Protein AF-A0A970Z2W9-F1 (afdb_monomer)

Nearest PDB structures (foldseek):
  9cx9-assembly1_A  TM=4.851E-01  e=2.504E-02  Rattus norvegicus
  8jru-assembly1_A  TM=5.064E-01  e=3.877E-02  Bos taurus
  1suj-assembly1_A  TM=4.537E-01  e=5.382E-02  Ambystoma tigrinum
  5hlj-assembly1_A  TM=4.616E-01  e=6.341E-02  White spot syndrome virus
  8j8v-assembly1_F  TM=4.787E-01  e=1.290E-01  Bos taurus

Mean predicted aligned error: 19.76 Å

Foldseek 3Di:
DDDDDDDDDDDDDDDDDDDDDDDDDDDPDDDPDDDDDDDDDDDDDDDDDDDDDDDPDDDDDDDDDDDDDDDDDPPPDPPPPCDPVNVVVVVVVVVVVVPVPPPPPVLFLQQFAWAWEADPDQRKTKIWHGWTDADAPTDKTKIKIKIFHQAQFKKFWPFKDKDKDKPPPQFHSVQKDKDTFPPGDIAGHRGIDITIIIIHGHNPTDNSCRNMHMYIYIDTDTDTD

Secondary structure (DSSP, 8-state):
----------------PPPP----PPPS------PPPPPPP-------PPP--------------------------------HHHHHHHHHHHHHHTT---------------EEEE-TTT--EEEEPP-----TTPPPEEEEEEEEE-SSS-EEEEEEEEEEEEESTTS-GGGSEEEPPSSPPEEPTTEEEEEEEEEE--TTS-GGGTT-EEEEEEEEEEEE-

Structure (mmCIF, N/CA/C/O backbone):
data_AF-A0A970Z2W9-F1
#
_entry.id   AF-A0A970Z2W9-F1
#
loop_
_atom_site.group_PDB
_atom_site.id
_atom_site.type_symbol
_atom_site.label_atom_id
_atom_site.label_alt_id
_atom_site.label_comp_id
_atom_site.label_asym_id
_atom_site.label_entity_id
_atom_site.label_seq_id
_atom_site.pdbx_PDB_ins_code
_atom_site.Cartn_x
_atom_site.Cartn_y
_atom_site.Cartn_z
_atom_site.occupancy
_atom_site.B_iso_or_equiv
_atom_site.auth_seq_id
_atom_site.auth_comp_id
_atom_site.auth_asym_id
_atom_site.auth_atom_id
_atom_site.pdbx_PDB_model_num
ATOM 1 N N . MET A 1 1 ? -49.143 19.783 -20.998 1.00 53.72 1 MET A N 1
ATOM 2 C CA . MET A 1 1 ? -48.195 20.860 -21.345 1.00 53.72 1 MET A CA 1
ATOM 3 C C . MET A 1 1 ? -48.175 21.864 -20.203 1.00 53.72 1 MET A C 1
ATOM 5 O O . MET A 1 1 ? -48.962 22.796 -20.242 1.00 53.72 1 MET A O 1
ATOM 9 N N . THR A 1 2 ? -47.327 21.674 -19.190 1.00 49.88 2 THR A N 1
ATOM 10 C CA . THR A 1 2 ? -47.034 22.746 -18.222 1.00 49.88 2 THR A CA 1
ATOM 11 C C . THR A 1 2 ? -45.666 22.479 -17.608 1.00 49.88 2 THR A C 1
ATOM 13 O O . THR A 1 2 ? -45.501 21.566 -16.807 1.00 49.88 2 THR A O 1
ATOM 16 N N . SER A 1 3 ? -44.670 23.220 -18.087 1.00 51.78 3 SER A N 1
ATOM 17 C CA . SER A 1 3 ? -43.281 23.154 -17.643 1.00 51.78 3 SER A CA 1
ATOM 18 C C . SER A 1 3 ? -43.124 24.066 -16.426 1.00 51.78 3 SER A C 1
ATOM 20 O O . SER A 1 3 ? -43.385 25.262 -16.532 1.00 51.78 3 SER A O 1
ATOM 22 N N . LEU A 1 4 ? -42.722 23.514 -15.281 1.00 61.78 4 LEU A N 1
ATOM 23 C CA . LEU A 1 4 ? -42.318 24.282 -14.102 1.00 61.78 4 LEU A CA 1
ATOM 24 C C . LEU A 1 4 ? -40.839 24.659 -14.259 1.00 61.78 4 LEU A C 1
ATOM 26 O O . LEU A 1 4 ? -39.955 23.823 -14.095 1.00 61.78 4 LEU A O 1
ATOM 30 N N . PHE A 1 5 ? -40.591 25.915 -14.631 1.00 58.94 5 PHE A N 1
ATOM 31 C CA . PHE A 1 5 ? -39.278 26.554 -14.575 1.00 58.94 5 PHE A CA 1
ATOM 32 C C . PHE A 1 5 ? -39.033 27.038 -13.141 1.00 58.94 5 PHE A C 1
ATOM 34 O O . PHE A 1 5 ? -39.798 27.851 -12.628 1.00 58.94 5 PHE A O 1
ATOM 41 N N . ALA A 1 6 ? -37.976 26.539 -12.502 1.00 59.97 6 ALA A N 1
ATOM 42 C CA . ALA A 1 6 ? -37.459 27.085 -11.254 1.00 59.97 6 ALA A CA 1
ATOM 43 C C . ALA A 1 6 ? -36.411 28.162 -11.581 1.00 59.97 6 ALA A C 1
ATOM 45 O O . ALA A 1 6 ? -35.380 27.870 -12.188 1.00 59.97 6 ALA A O 1
ATOM 46 N N . GLU A 1 7 ? -36.699 29.408 -11.207 1.00 58.75 7 GLU A N 1
ATOM 47 C CA . GLU A 1 7 ? -35.746 30.520 -11.208 1.00 58.75 7 GLU A CA 1
ATOM 48 C C . GLU A 1 7 ? -34.654 30.284 -10.154 1.00 58.75 7 GLU A C 1
ATOM 50 O O . GLU A 1 7 ? -34.935 30.154 -8.962 1.00 58.75 7 GLU A O 1
ATOM 55 N N . HIS A 1 8 ? -33.393 30.276 -10.586 1.00 59.12 8 HIS A N 1
ATOM 56 C CA . HIS A 1 8 ? -32.239 30.419 -9.704 1.00 59.12 8 HIS A CA 1
ATOM 57 C C . HIS A 1 8 ? -31.833 31.896 -9.654 1.00 59.12 8 HIS A C 1
ATOM 59 O O . HIS A 1 8 ? -31.395 32.461 -10.654 1.00 59.12 8 HIS A O 1
ATOM 65 N N . GLY A 1 9 ? -31.987 32.519 -8.483 1.00 58.50 9 GLY A N 1
ATOM 66 C CA . GLY A 1 9 ? -31.493 33.870 -8.217 1.00 58.50 9 GLY A CA 1
ATOM 67 C C . GLY A 1 9 ? -29.955 33.939 -8.155 1.00 58.50 9 GLY A C 1
ATOM 68 O O . GLY A 1 9 ? -29.297 32.924 -7.910 1.00 58.50 9 GLY A O 1
ATOM 69 N N . PRO A 1 10 ? -29.357 35.125 -8.368 1.00 61.78 10 PRO A N 1
ATOM 70 C CA . PRO A 1 10 ? -27.909 35.301 -8.352 1.00 61.78 10 PRO A CA 1
ATOM 71 C C . PRO A 1 10 ? -27.338 35.196 -6.930 1.00 61.78 10 PRO A C 1
ATOM 73 O O . PRO A 1 10 ? -27.771 35.885 -6.007 1.00 61.78 10 PRO A O 1
ATOM 76 N N . VAL A 1 11 ? -26.323 34.344 -6.768 1.00 61.28 11 VAL A N 1
ATOM 77 C CA . VAL A 1 11 ? -25.544 34.204 -5.532 1.00 61.28 11 VAL A CA 1
ATOM 78 C C . VAL A 1 11 ? -24.508 35.327 -5.467 1.00 61.28 11 VAL A C 1
ATOM 80 O O . VAL A 1 11 ? -23.516 35.327 -6.195 1.00 61.28 11 VAL A O 1
ATOM 83 N N . THR A 1 12 ? -24.734 36.291 -4.578 1.00 53.53 12 THR A N 1
ATOM 84 C CA . THR A 1 12 ? -23.769 37.342 -4.231 1.00 53.53 12 THR A CA 1
ATOM 85 C C . THR A 1 12 ? -22.676 36.755 -3.336 1.00 53.53 12 THR A C 1
ATOM 87 O O . THR A 1 12 ? -22.929 36.413 -2.183 1.00 53.53 12 THR A O 1
ATOM 90 N N . ALA A 1 13 ? -21.453 36.637 -3.855 1.00 56.06 13 ALA A N 1
ATOM 91 C CA . ALA A 1 13 ? -20.284 36.237 -3.073 1.00 56.06 13 ALA A CA 1
ATOM 92 C C . ALA A 1 13 ? -19.783 37.409 -2.199 1.00 56.06 13 ALA A C 1
ATOM 94 O O . ALA A 1 13 ? -19.545 38.497 -2.732 1.00 56.06 13 ALA A O 1
ATOM 95 N N . PRO A 1 14 ? -19.576 37.228 -0.883 1.00 52.38 14 PRO A N 1
ATOM 96 C CA . PRO A 1 14 ? -18.984 38.263 -0.047 1.00 52.38 14 PRO A CA 1
ATOM 97 C C . PRO A 1 14 ? -17.452 38.304 -0.192 1.00 52.38 14 PRO A C 1
ATOM 99 O O . PRO A 1 14 ? -16.767 37.301 -0.026 1.00 52.38 14 PRO A O 1
ATOM 102 N N . GLY A 1 15 ? -16.927 39.506 -0.453 1.00 47.19 15 GLY A N 1
ATOM 103 C CA . GLY A 1 15 ? -15.639 39.985 0.066 1.00 47.19 15 GLY A CA 1
ATOM 104 C C . GLY A 1 15 ? -14.352 39.361 -0.485 1.00 47.19 15 GLY A C 1
ATOM 105 O O . GLY A 1 15 ? -13.702 38.572 0.192 1.00 47.19 15 GLY A O 1
ATOM 106 N N . ARG A 1 16 ? -13.881 39.832 -1.649 1.00 47.47 16 ARG A N 1
ATOM 107 C CA . ARG A 1 16 ? -12.451 39.754 -2.001 1.00 47.47 16 ARG A CA 1
ATOM 108 C C . ARG A 1 16 ? -11.691 40.870 -1.281 1.00 47.47 16 ARG A C 1
ATOM 110 O O . ARG A 1 16 ? -11.788 42.031 -1.667 1.00 47.47 16 ARG A O 1
ATOM 117 N N . GLY A 1 17 ? -10.946 40.508 -0.239 1.00 56.91 17 GLY A N 1
ATOM 118 C CA . GLY A 1 17 ? -9.893 41.353 0.324 1.00 56.91 17 GLY A CA 1
ATOM 119 C C . GLY A 1 17 ? -8.693 41.490 -0.631 1.00 56.91 17 GLY A C 1
ATOM 120 O O . GLY A 1 17 ? -8.570 40.708 -1.579 1.00 56.91 17 GLY A O 1
ATOM 121 N N . PRO A 1 18 ? -7.818 42.489 -0.417 1.00 51.88 18 PRO A N 1
ATOM 122 C CA . PRO A 1 18 ? -6.677 42.759 -1.286 1.00 51.88 18 PRO A CA 1
ATOM 123 C C . PRO A 1 18 ? -5.640 41.629 -1.244 1.00 51.88 18 PRO A C 1
ATOM 125 O O . PRO A 1 18 ? -5.297 41.115 -0.182 1.00 51.88 18 PRO A O 1
ATOM 128 N N . ILE A 1 19 ? -5.132 41.272 -2.425 1.00 53.88 19 ILE A N 1
ATOM 129 C CA . ILE A 1 19 ? -4.060 40.293 -2.632 1.00 53.88 19 ILE A CA 1
ATOM 130 C C . ILE A 1 19 ? -2.735 40.933 -2.188 1.00 53.88 19 ILE A C 1
ATOM 132 O O . ILE A 1 19 ? -2.336 41.937 -2.784 1.00 53.88 19 ILE A O 1
ATOM 136 N N . PRO A 1 20 ? -2.020 40.392 -1.185 1.00 49.94 20 PRO A N 1
ATOM 137 C CA . PRO A 1 20 ? -0.666 40.835 -0.901 1.00 49.94 20 PRO A CA 1
ATOM 138 C C . PRO A 1 20 ? 0.279 40.308 -1.987 1.00 49.94 20 PRO A C 1
ATOM 140 O O . PRO A 1 20 ? 0.434 39.103 -2.180 1.00 49.94 20 PRO A O 1
ATOM 143 N N . ALA A 1 21 ? 0.930 41.227 -2.692 1.00 58.56 21 ALA A N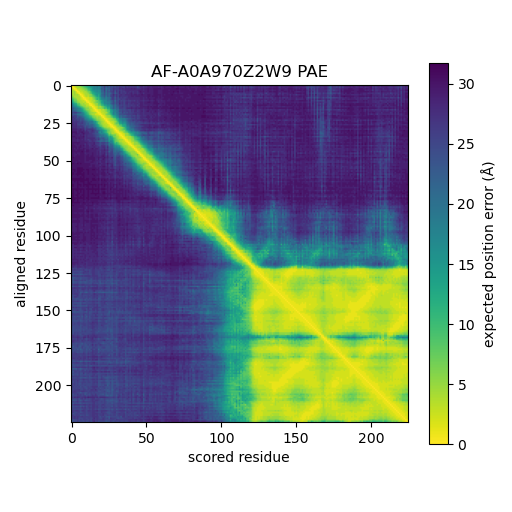 1
ATOM 144 C CA . ALA A 1 21 ? 2.099 40.923 -3.498 1.00 58.56 21 ALA A CA 1
ATOM 145 C C . ALA A 1 21 ? 3.283 40.683 -2.556 1.00 58.56 21 ALA A C 1
ATOM 147 O O . ALA A 1 21 ? 3.762 41.642 -1.958 1.00 58.56 21 ALA A O 1
ATOM 148 N N . GLN A 1 22 ? 3.760 39.442 -2.424 1.00 41.53 22 GLN A N 1
ATOM 149 C CA . GLN A 1 22 ? 5.083 39.170 -1.855 1.00 41.53 22 GLN A CA 1
ATOM 150 C C . GLN A 1 22 ? 5.763 38.008 -2.577 1.00 41.53 22 GLN A C 1
ATOM 152 O O . GLN A 1 22 ? 5.415 36.842 -2.413 1.00 41.53 22 GLN A O 1
ATOM 157 N N . GLY A 1 23 ? 6.762 38.373 -3.381 1.00 54.94 23 GLY A N 1
ATOM 158 C CA . GLY A 1 23 ? 7.889 37.516 -3.690 1.00 54.94 23 GLY A CA 1
ATOM 159 C C . GLY A 1 23 ? 8.917 37.639 -2.570 1.00 54.94 23 GLY A C 1
ATOM 160 O O . GLY A 1 23 ? 9.480 38.708 -2.349 1.00 54.94 23 GLY A O 1
ATOM 161 N N . SER A 1 24 ? 9.164 36.533 -1.887 1.00 43.94 24 SER A N 1
ATOM 162 C CA . SER A 1 24 ? 10.360 36.299 -1.085 1.00 43.94 24 SER A CA 1
ATOM 163 C C . SER A 1 24 ? 10.561 34.788 -1.026 1.00 43.94 24 SER A C 1
ATOM 165 O O . SER A 1 24 ? 9.727 34.031 -0.537 1.00 43.94 24 SER A O 1
ATOM 167 N N . THR A 1 25 ? 11.645 34.332 -1.643 1.00 50.50 25 THR A N 1
ATOM 168 C CA . THR A 1 25 ? 12.070 32.931 -1.654 1.00 50.50 25 THR A CA 1
ATOM 169 C C . THR A 1 25 ? 12.350 32.448 -0.226 1.00 50.50 25 THR A C 1
ATOM 171 O O . THR A 1 25 ? 13.013 33.177 0.517 1.00 50.50 25 THR A O 1
ATOM 174 N N . PRO A 1 26 ? 11.935 31.231 0.169 1.00 47.06 26 PRO A N 1
ATOM 175 C CA . PRO A 1 26 ? 12.286 30.679 1.473 1.00 47.06 26 PRO A CA 1
ATOM 176 C C . PRO A 1 26 ? 13.783 30.358 1.546 1.00 47.06 26 PRO A C 1
ATOM 178 O O . PRO A 1 26 ? 14.317 29.640 0.701 1.00 47.06 26 PRO A O 1
ATOM 181 N N . VAL A 1 27 ? 14.449 30.862 2.584 1.00 55.88 27 VAL A N 1
ATOM 182 C CA . VAL A 1 27 ? 15.761 30.375 3.027 1.00 55.88 27 VAL A CA 1
ATOM 183 C C . VAL A 1 27 ? 15.549 29.025 3.727 1.00 55.88 27 VAL A C 1
ATOM 185 O O . VAL A 1 27 ? 14.734 28.956 4.650 1.00 55.88 27 VAL A O 1
ATOM 188 N N . PRO A 1 28 ? 16.249 27.945 3.339 1.00 48.78 28 PRO A N 1
ATOM 189 C CA . PRO A 1 28 ? 16.188 26.678 4.060 1.00 48.78 28 PRO A CA 1
ATOM 190 C C . PRO A 1 28 ? 16.902 26.789 5.413 1.00 48.78 28 PRO A C 1
ATOM 192 O O . PRO A 1 28 ? 18.087 27.108 5.461 1.00 48.78 28 PRO A O 1
ATOM 195 N N . GLY A 1 29 ? 16.195 26.469 6.501 1.00 58.09 29 GLY A N 1
ATOM 196 C CA . GLY A 1 29 ? 16.810 26.201 7.804 1.00 58.09 29 GLY A CA 1
ATOM 197 C C . GLY A 1 29 ? 16.396 27.146 8.929 1.00 58.09 29 GLY A C 1
ATOM 198 O O . GLY A 1 29 ? 17.200 27.936 9.406 1.00 58.09 29 GLY A O 1
ATOM 199 N N . ALA A 1 30 ? 15.164 27.009 9.417 1.00 41.25 30 ALA A N 1
ATOM 200 C CA . ALA A 1 30 ? 14.814 27.413 10.776 1.00 41.25 30 ALA A CA 1
ATOM 201 C C . ALA A 1 30 ? 13.642 26.553 11.264 1.00 41.25 30 ALA A C 1
ATOM 203 O O . ALA A 1 30 ? 12.514 26.711 10.808 1.00 41.25 30 ALA A O 1
ATOM 204 N N . ILE A 1 31 ? 13.923 25.620 12.174 1.00 51.16 31 ILE A N 1
ATOM 205 C CA . ILE A 1 31 ? 12.907 24.916 12.962 1.00 51.16 31 ILE A CA 1
ATOM 206 C C . ILE A 1 31 ? 12.633 25.800 14.188 1.00 51.16 31 ILE A C 1
ATOM 208 O O . ILE A 1 31 ? 13.541 25.967 15.005 1.00 51.16 31 ILE A O 1
ATOM 212 N N . PRO A 1 32 ? 11.436 26.385 14.362 1.00 45.38 32 PRO A N 1
ATOM 213 C CA . PRO A 1 32 ? 11.101 27.095 15.587 1.00 45.38 32 PRO A CA 1
ATOM 214 C C . PRO A 1 32 ? 10.596 26.077 16.615 1.00 45.38 32 PRO A C 1
ATOM 216 O O . PRO A 1 32 ? 9.556 25.459 16.400 1.00 45.38 32 PRO A O 1
ATOM 219 N N . GLY A 1 33 ? 11.308 25.900 17.734 1.00 53.06 33 GLY A N 1
ATOM 220 C CA . GLY A 1 33 ? 10.724 25.189 18.880 1.00 53.06 33 GLY A CA 1
ATOM 221 C C . GLY A 1 33 ? 11.643 24.463 19.859 1.00 53.06 33 GLY A C 1
ATOM 222 O O . GLY A 1 33 ? 11.114 23.855 20.782 1.00 53.06 33 GLY A O 1
ATOM 223 N N . GLN A 1 34 ? 12.972 24.502 19.733 1.00 47.28 34 GLN A N 1
ATOM 224 C CA . GLN A 1 34 ? 13.840 23.881 20.743 1.00 47.28 34 GLN A CA 1
ATOM 225 C C . GLN A 1 34 ? 14.608 24.935 21.537 1.00 47.28 34 GLN A C 1
ATOM 227 O O . GLN A 1 34 ? 15.428 25.676 21.000 1.00 47.28 34 GLN A O 1
ATOM 232 N N . GLY A 1 35 ? 14.283 25.016 22.830 1.00 50.56 35 GLY A N 1
ATOM 233 C CA . GLY A 1 35 ? 15.048 25.763 23.819 1.00 50.56 35 GLY A CA 1
ATOM 234 C C . GLY A 1 35 ? 16.472 25.211 23.986 1.00 50.56 35 GLY A C 1
ATOM 235 O O . GLY A 1 35 ? 16.794 24.141 23.467 1.00 50.56 35 GLY A O 1
ATOM 236 N N . PRO A 1 36 ? 17.342 25.946 24.696 1.00 47.84 36 PRO A N 1
ATOM 237 C CA . PRO A 1 36 ? 18.755 25.612 24.815 1.00 47.84 36 PRO A CA 1
ATOM 238 C C . PRO A 1 36 ? 18.952 24.279 25.547 1.00 47.84 36 PRO A C 1
ATOM 240 O O . PRO A 1 36 ? 18.601 24.140 26.718 1.00 47.84 36 PRO A O 1
ATOM 243 N N . ILE A 1 37 ? 19.536 23.302 24.851 1.00 54.69 37 ILE A N 1
ATOM 244 C CA . ILE A 1 37 ? 19.991 22.042 25.442 1.00 54.69 37 ILE A CA 1
ATOM 245 C C . ILE A 1 37 ? 21.327 22.314 26.162 1.00 54.69 37 ILE A C 1
ATOM 247 O O . ILE A 1 37 ? 22.251 22.832 25.528 1.00 54.69 37 ILE A O 1
ATOM 251 N N . PRO A 1 38 ? 21.472 21.986 27.461 1.00 55.62 38 PRO A N 1
ATOM 252 C CA . PRO A 1 38 ? 22.745 22.079 28.170 1.00 55.62 38 PRO A CA 1
ATOM 253 C C . PRO A 1 38 ? 23.726 21.040 27.621 1.00 55.62 38 PRO A C 1
ATOM 255 O O . PRO A 1 38 ? 23.401 19.857 27.523 1.00 55.62 38 PRO A O 1
ATOM 258 N N . GLY A 1 39 ? 24.929 21.483 27.262 1.00 49.25 39 GLY A N 1
ATOM 259 C CA . GLY A 1 39 ? 25.980 20.599 26.769 1.00 49.25 39 GLY A CA 1
ATOM 260 C C . GLY A 1 39 ? 26.572 19.706 27.864 1.00 49.25 39 GLY A C 1
ATOM 261 O O . GLY A 1 39 ? 26.609 20.102 29.031 1.00 49.25 39 GLY A O 1
ATOM 262 N N . PRO A 1 40 ? 27.124 18.538 27.504 1.00 55.16 40 PRO A N 1
ATOM 263 C CA . PRO A 1 40 ? 28.158 17.899 28.289 1.00 55.16 40 PRO A CA 1
ATOM 264 C C . PRO A 1 40 ? 29.527 18.346 27.768 1.00 55.16 40 PRO A C 1
ATOM 266 O O . PRO A 1 40 ? 29.848 18.221 26.585 1.00 55.16 40 PRO A O 1
ATOM 269 N N . GLY A 1 41 ? 30.338 18.885 28.675 1.00 52.09 41 GLY A N 1
ATOM 270 C CA . GLY A 1 41 ? 31.755 19.082 28.432 1.00 52.09 41 GLY A CA 1
ATOM 271 C C . GLY A 1 41 ? 32.457 17.738 28.275 1.00 52.09 41 GLY A C 1
ATOM 272 O O . GLY A 1 41 ? 32.321 16.865 29.126 1.00 52.09 41 GLY A O 1
ATOM 273 N N . PHE A 1 42 ? 33.257 17.617 27.221 1.00 50.97 42 PHE A N 1
ATOM 274 C CA . PHE A 1 42 ? 34.376 16.688 27.178 1.00 50.97 42 PHE A CA 1
ATOM 275 C C . PHE A 1 42 ? 35.599 17.462 26.702 1.00 50.97 42 PHE A C 1
ATOM 277 O O . PHE A 1 42 ? 35.748 17.818 25.535 1.00 50.97 42 PHE A O 1
ATOM 284 N N . ALA A 1 43 ? 36.424 17.797 27.686 1.00 51.41 43 ALA A N 1
ATOM 285 C CA . ALA A 1 43 ? 37.796 18.210 27.504 1.00 51.41 43 ALA A CA 1
ATOM 286 C C . ALA A 1 43 ? 38.649 16.975 27.185 1.00 51.41 43 ALA A C 1
ATOM 288 O O . ALA A 1 43 ? 38.459 15.939 27.810 1.00 51.41 43 ALA A O 1
ATOM 289 N N . GLY A 1 44 ? 39.612 17.152 26.2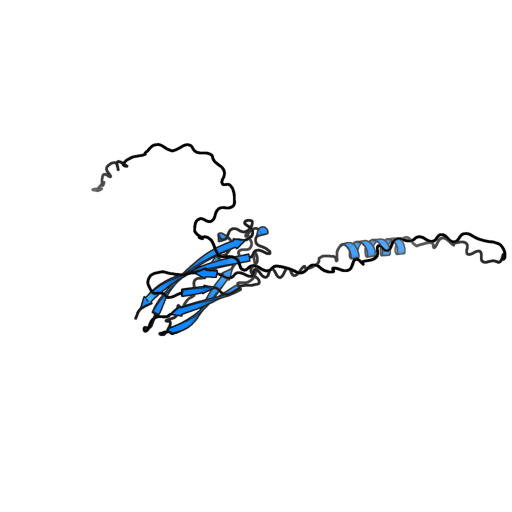77 1.00 50.00 44 GLY A N 1
ATOM 290 C CA . GLY A 1 44 ? 40.807 16.319 26.148 1.00 50.00 44 GLY A CA 1
ATOM 291 C C . GLY A 1 44 ? 40.588 14.941 25.526 1.00 50.00 44 GLY A C 1
ATOM 292 O O . GLY A 1 44 ? 40.038 14.055 26.152 1.00 50.00 44 GLY A O 1
ATOM 293 N N . GLU A 1 45 ? 41.086 14.723 24.311 1.00 41.59 45 GLU A N 1
ATOM 294 C CA . GLU A 1 45 ? 42.407 14.108 24.160 1.00 41.59 45 GLU A CA 1
ATOM 295 C C . GLU A 1 45 ? 42.841 14.154 22.693 1.00 41.59 45 GLU A C 1
ATOM 297 O O . GLU A 1 45 ? 42.177 13.691 21.769 1.00 41.59 45 GLU A O 1
ATOM 302 N N . THR A 1 46 ? 43.986 14.783 22.488 1.00 54.16 46 THR A N 1
ATOM 303 C CA . THR A 1 46 ? 44.797 14.705 21.285 1.00 54.16 46 THR A CA 1
ATOM 304 C C . THR A 1 46 ? 45.460 13.331 21.234 1.00 54.16 46 THR A C 1
ATOM 306 O O . THR A 1 46 ? 46.137 12.997 22.200 1.00 54.16 46 THR A O 1
ATOM 309 N N . THR A 1 47 ? 45.354 12.576 20.135 1.00 53.25 47 THR A N 1
ATOM 310 C CA . THR A 1 47 ? 46.480 11.866 19.476 1.00 53.25 47 THR A CA 1
ATOM 311 C C . THR A 1 47 ? 46.011 10.916 18.364 1.00 53.25 47 THR A C 1
ATOM 313 O O . THR A 1 47 ? 45.144 10.076 18.556 1.00 53.25 47 THR A O 1
ATOM 316 N N . GLY A 1 48 ? 46.674 11.014 17.206 1.00 47.03 48 GLY A N 1
ATOM 317 C CA . GLY A 1 48 ? 47.092 9.843 16.428 1.00 47.03 48 GLY A CA 1
ATOM 318 C C . GLY A 1 48 ? 46.115 9.241 15.417 1.00 47.03 48 GLY A C 1
ATOM 319 O O . GLY A 1 48 ? 45.591 8.158 15.644 1.00 47.03 48 GLY A O 1
ATOM 320 N N . TRP A 1 49 ? 46.002 9.843 14.229 1.00 50.88 49 TRP A N 1
ATOM 321 C CA . TRP A 1 49 ? 45.730 9.069 13.009 1.00 50.88 49 TRP A CA 1
ATOM 322 C C . TRP A 1 49 ? 47.063 8.784 12.298 1.00 50.88 49 TRP A C 1
ATOM 324 O O . TRP A 1 49 ? 47.848 9.718 12.109 1.00 50.88 49 TRP A O 1
ATOM 334 N N . PRO A 1 50 ? 47.362 7.529 11.919 1.00 59.06 50 PRO A N 1
ATOM 335 C CA . PRO A 1 50 ? 48.578 7.207 11.184 1.00 59.06 50 PRO A CA 1
ATOM 336 C C . PRO A 1 50 ? 48.492 7.715 9.731 1.00 59.06 50 PRO A C 1
ATOM 338 O O . PRO A 1 50 ? 47.454 7.551 9.086 1.00 59.06 50 PRO A O 1
ATOM 341 N N . PRO A 1 51 ? 49.572 8.287 9.168 1.00 57.88 51 PRO A N 1
ATOM 342 C CA . PRO A 1 51 ? 49.673 8.528 7.738 1.00 57.88 51 PRO A CA 1
ATOM 343 C C . PRO A 1 51 ? 50.203 7.259 7.059 1.00 57.88 51 PRO A C 1
ATOM 345 O O . PRO A 1 51 ? 51.263 6.756 7.424 1.00 57.88 51 PRO A O 1
ATOM 348 N N . GLY A 1 52 ? 49.504 6.737 6.050 1.00 53.53 52 GLY A N 1
ATOM 349 C CA . GLY A 1 52 ? 50.080 5.654 5.254 1.00 53.53 52 GLY A CA 1
ATOM 350 C C . GLY A 1 52 ? 49.113 4.915 4.346 1.00 53.53 52 GLY A C 1
ATOM 351 O O . GLY A 1 52 ? 48.734 3.793 4.654 1.00 53.53 52 GLY A O 1
ATOM 352 N N . PHE A 1 53 ? 48.809 5.485 3.180 1.00 50.03 53 PHE A N 1
ATOM 353 C CA . PHE A 1 53 ? 48.526 4.670 1.998 1.00 50.03 53 PHE A CA 1
ATOM 354 C C . PHE A 1 53 ? 49.489 5.069 0.873 1.00 50.03 53 PHE A C 1
ATOM 356 O O . PHE A 1 53 ? 49.574 6.254 0.539 1.00 50.03 53 PHE A O 1
ATOM 363 N N . PRO A 1 54 ? 50.267 4.112 0.332 1.00 55.78 54 PRO A N 1
ATOM 364 C CA . PRO A 1 54 ? 51.338 4.403 -0.603 1.00 55.78 54 PRO A CA 1
ATOM 365 C C . PRO A 1 54 ? 50.790 4.717 -1.995 1.00 55.78 54 PRO A C 1
ATOM 367 O O . PRO A 1 54 ? 50.043 3.951 -2.603 1.00 55.78 54 PRO A O 1
ATOM 370 N N . THR A 1 55 ? 51.242 5.844 -2.527 1.00 58.00 55 THR A N 1
ATOM 371 C CA . THR A 1 55 ? 51.224 6.170 -3.947 1.00 58.00 55 THR A CA 1
ATOM 372 C C . THR A 1 55 ? 52.196 5.245 -4.683 1.00 58.00 55 THR A C 1
ATOM 374 O O . THR A 1 55 ? 53.404 5.461 -4.702 1.00 58.00 55 THR A O 1
ATOM 377 N N . GLY A 1 56 ? 51.669 4.195 -5.312 1.00 44.31 56 GLY A N 1
ATOM 378 C CA . GLY A 1 56 ? 52.426 3.332 -6.220 1.00 44.31 56 GLY A CA 1
ATOM 379 C C . GLY A 1 56 ? 52.759 4.056 -7.525 1.00 44.31 56 GLY A C 1
ATOM 380 O O 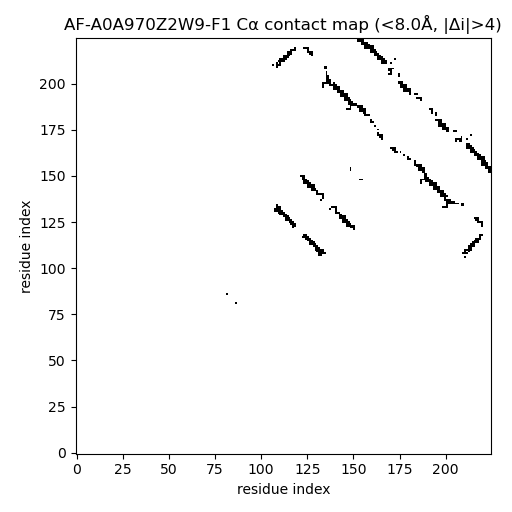. GLY A 1 56 ? 52.046 3.923 -8.517 1.00 44.31 56 GLY A O 1
ATOM 381 N N . ARG A 1 57 ? 53.835 4.848 -7.513 1.00 52.59 57 ARG A N 1
ATOM 382 C CA . ARG A 1 57 ? 54.469 5.444 -8.693 1.00 52.59 57 ARG A CA 1
ATOM 383 C C . ARG A 1 57 ? 55.984 5.218 -8.582 1.00 52.59 57 ARG A C 1
ATOM 385 O O . ARG A 1 57 ? 56.627 5.796 -7.716 1.00 52.59 57 ARG A O 1
ATOM 392 N N . GLY A 1 58 ? 56.533 4.389 -9.463 1.00 44.88 58 GLY A N 1
ATOM 393 C CA . GLY A 1 58 ? 57.970 4.146 -9.654 1.00 44.88 58 GLY A CA 1
ATOM 394 C C . GLY A 1 58 ? 58.107 3.034 -10.695 1.00 44.88 58 GLY A C 1
ATOM 395 O O . GLY A 1 58 ? 57.701 1.914 -10.428 1.00 44.88 58 GLY A O 1
ATOM 396 N N . ALA A 1 59 ? 58.352 3.303 -11.978 1.00 56.12 59 ALA A N 1
ATOM 397 C CA . ALA A 1 59 ? 59.577 3.833 -12.575 1.00 56.12 59 ALA A CA 1
ATOM 398 C C . ALA A 1 59 ? 60.806 2.993 -12.210 1.00 56.12 59 ALA A C 1
ATOM 400 O O . ALA A 1 59 ? 61.416 3.232 -11.178 1.00 56.12 59 ALA A O 1
ATOM 401 N N . GLU A 1 60 ? 61.211 2.093 -13.110 1.00 48.44 60 GLU A N 1
ATOM 402 C CA . GLU A 1 60 ? 62.635 1.825 -13.305 1.00 48.44 60 GLU A CA 1
ATOM 403 C C . GLU A 1 60 ? 62.945 1.500 -14.780 1.00 48.44 60 GLU A C 1
ATOM 405 O O . GLU A 1 60 ? 62.427 0.526 -15.330 1.00 48.44 60 GLU A O 1
ATOM 410 N N . PRO A 1 61 ? 63.767 2.332 -15.446 1.00 56.03 61 PRO A N 1
ATOM 411 C CA . PRO A 1 61 ? 64.408 2.026 -16.712 1.00 56.03 61 PRO A CA 1
ATOM 412 C C . PRO A 1 61 ? 65.835 1.524 -16.448 1.00 56.03 61 PRO A C 1
ATOM 414 O O . PRO A 1 61 ? 66.730 2.306 -16.124 1.00 56.03 61 PRO A O 1
ATOM 417 N N . THR A 1 62 ? 66.080 0.226 -16.618 1.00 58.34 62 THR A N 1
ATOM 418 C CA . THR A 1 62 ? 67.434 -0.337 -16.511 1.00 58.34 62 THR A CA 1
ATOM 419 C C . THR A 1 62 ? 68.070 -0.444 -17.897 1.00 58.34 62 THR A C 1
ATOM 421 O O . THR A 1 62 ? 67.830 -1.378 -18.659 1.00 58.34 62 THR A O 1
ATOM 424 N N . THR A 1 63 ? 68.912 0.538 -18.214 1.00 54.12 63 THR A N 1
ATOM 425 C CA . THR A 1 63 ? 69.782 0.573 -19.397 1.00 54.12 63 THR A CA 1
ATOM 426 C C . THR A 1 63 ? 71.208 0.177 -19.002 1.00 54.12 63 THR A C 1
ATOM 428 O O . THR A 1 63 ? 71.866 0.937 -18.297 1.00 54.12 63 THR A O 1
ATOM 431 N N . ARG A 1 64 ? 71.698 -0.981 -19.478 1.00 48.03 64 ARG A N 1
ATOM 432 C CA . ARG A 1 64 ? 73.120 -1.353 -19.741 1.00 48.03 64 ARG A CA 1
ATOM 433 C C . ARG A 1 64 ? 73.158 -2.846 -20.097 1.00 48.03 64 ARG A C 1
ATOM 435 O O . ARG A 1 64 ? 72.902 -3.681 -19.247 1.00 48.03 64 ARG A O 1
ATOM 442 N N . GLY A 1 65 ? 73.391 -3.232 -21.347 1.00 44.69 65 GLY A N 1
ATOM 443 C CA . GLY A 1 65 ? 74.741 -3.432 -21.886 1.00 44.69 65 GLY A CA 1
ATOM 444 C C . GLY A 1 65 ? 74.827 -4.799 -22.605 1.00 44.69 65 GLY A C 1
ATOM 445 O O . GLY A 1 65 ? 73.897 -5.585 -22.480 1.00 44.69 65 GLY A O 1
ATOM 446 N N . PRO A 1 66 ? 75.859 -5.065 -23.427 1.00 59.66 66 PRO A N 1
ATOM 447 C CA . PRO A 1 66 ? 75.644 -5.470 -24.820 1.00 59.66 66 PRO A CA 1
ATOM 448 C C . PRO A 1 66 ? 76.050 -6.912 -25.185 1.00 59.66 66 PRO A C 1
ATOM 450 O O . PRO A 1 66 ? 76.843 -7.543 -24.502 1.00 59.66 66 PRO A O 1
ATOM 453 N N . ARG A 1 67 ? 75.652 -7.278 -26.417 1.00 51.03 67 ARG A N 1
ATOM 454 C CA . ARG A 1 67 ? 76.326 -8.180 -27.381 1.00 51.03 67 ARG A CA 1
ATOM 455 C C . ARG A 1 67 ? 76.288 -9.702 -27.154 1.00 51.03 67 ARG A C 1
ATOM 457 O O . ARG A 1 67 ? 76.682 -10.213 -26.121 1.00 51.03 67 ARG A O 1
ATOM 464 N N . MET A 1 68 ? 76.041 -10.360 -28.299 1.00 49.38 68 MET A N 1
ATOM 465 C CA . MET A 1 68 ? 76.139 -11.793 -28.643 1.00 49.38 68 MET A CA 1
ATOM 466 C C . MET A 1 68 ? 74.889 -12.597 -28.253 1.00 49.38 68 MET A C 1
ATOM 468 O O . MET A 1 68 ? 74.467 -12.552 -27.115 1.00 49.38 68 MET A O 1
ATOM 472 N N . LEU A 1 69 ? 74.189 -13.322 -29.128 1.00 53.31 69 LEU A N 1
ATOM 473 C CA . LEU A 1 69 ? 74.511 -13.963 -30.407 1.00 53.31 69 LEU A CA 1
ATOM 474 C C . LEU A 1 69 ? 73.276 -13.856 -31.335 1.00 53.31 69 LEU A C 1
ATOM 476 O O . LEU A 1 69 ? 72.160 -14.123 -30.917 1.00 53.31 69 LEU A O 1
ATOM 480 N N . ARG A 1 70 ? 73.375 -13.357 -32.575 1.00 53.91 70 ARG A N 1
ATOM 481 C CA . ARG A 1 70 ? 73.537 -14.187 -33.789 1.00 53.91 70 ARG A CA 1
ATOM 482 C C . ARG A 1 70 ? 73.157 -15.664 -33.597 1.00 53.91 70 ARG A C 1
ATOM 484 O O . ARG A 1 70 ? 74.036 -16.465 -33.326 1.00 53.91 70 ARG A O 1
ATOM 491 N N . HIS A 1 71 ? 71.897 -16.019 -33.844 1.00 46.69 71 HIS A N 1
ATOM 492 C CA . HIS A 1 71 ? 71.558 -17.102 -34.776 1.00 46.69 71 HIS A CA 1
ATOM 493 C C . HIS A 1 71 ? 70.038 -17.241 -34.968 1.00 46.69 71 HIS A C 1
ATOM 495 O O . HIS A 1 71 ? 69.316 -17.581 -34.046 1.00 46.69 71 HIS A O 1
ATOM 501 N N . LEU A 1 72 ? 69.615 -17.005 -36.216 1.00 55.78 72 LEU A N 1
ATOM 502 C CA . LEU A 1 72 ? 68.683 -17.843 -36.981 1.00 55.78 72 LEU A CA 1
ATOM 503 C C . LEU A 1 72 ? 67.320 -18.188 -36.354 1.00 55.78 72 LEU A C 1
ATOM 505 O O . LEU A 1 72 ? 67.210 -19.145 -35.602 1.00 55.78 72 LEU A O 1
ATOM 509 N N . ALA A 1 73 ? 66.263 -17.545 -36.853 1.00 54.72 73 ALA A N 1
ATOM 510 C CA . ALA A 1 73 ? 65.154 -18.257 -37.500 1.00 54.72 73 ALA A CA 1
ATOM 511 C C . ALA A 1 73 ? 64.264 -17.242 -38.227 1.00 54.72 73 ALA A C 1
ATOM 513 O O . ALA A 1 73 ? 63.414 -16.570 -37.648 1.00 54.72 73 ALA A O 1
ATOM 514 N N . ASP A 1 74 ? 64.532 -17.123 -39.521 1.00 48.88 74 ASP A N 1
ATOM 515 C CA . ASP A 1 74 ? 63.732 -16.436 -40.525 1.00 48.88 74 ASP A CA 1
ATOM 516 C C . ASP A 1 74 ? 62.363 -17.140 -40.642 1.00 48.88 74 ASP A C 1
ATOM 518 O O . ASP A 1 74 ? 62.185 -18.032 -41.466 1.00 48.88 74 ASP A O 1
ATOM 522 N N . HIS A 1 75 ? 61.389 -16.780 -39.800 1.00 53.59 75 HIS A N 1
ATOM 523 C CA . HIS A 1 75 ? 59.977 -17.031 -40.093 1.00 53.59 75 HIS A CA 1
ATOM 524 C C . HIS A 1 75 ? 59.439 -15.841 -40.879 1.00 53.59 75 HIS A C 1
ATOM 526 O O . HIS A 1 75 ? 58.733 -14.979 -40.352 1.00 53.59 75 HIS A O 1
ATOM 532 N N . ARG A 1 76 ? 59.787 -15.798 -42.170 1.00 49.62 76 ARG A N 1
ATOM 533 C CA . ARG A 1 76 ? 59.013 -15.030 -43.146 1.00 49.62 76 ARG A CA 1
ATOM 534 C C . ARG A 1 76 ? 57.562 -15.437 -42.978 1.00 49.62 76 ARG A C 1
ATOM 536 O O . ARG A 1 76 ? 57.215 -16.598 -43.189 1.00 49.62 76 ARG A O 1
ATOM 543 N N . GLY A 1 77 ? 56.743 -14.474 -42.572 1.00 54.19 77 GLY A N 1
ATOM 544 C CA . GLY A 1 77 ? 55.303 -14.590 -42.630 1.00 54.19 77 GLY A CA 1
ATOM 545 C C . GLY A 1 77 ? 54.908 -14.886 -44.066 1.00 54.19 77 GLY A C 1
ATOM 546 O O . GLY A 1 77 ? 54.885 -13.993 -44.910 1.00 54.19 77 GLY A O 1
ATOM 547 N N . GLU A 1 78 ? 54.610 -16.150 -44.339 1.00 54.81 78 GLU A N 1
ATOM 548 C CA . GLU A 1 78 ? 53.696 -16.497 -45.410 1.00 54.81 78 GLU A CA 1
ATOM 549 C C . GLU A 1 78 ? 52.385 -15.761 -45.099 1.00 54.81 78 GLU A C 1
ATOM 551 O O . GLU A 1 78 ? 51.803 -15.982 -44.029 1.00 54.81 78 GLU A O 1
ATOM 556 N N . PRO A 1 79 ? 51.922 -14.844 -45.965 1.00 56.88 79 PRO A N 1
ATOM 557 C CA . PRO A 1 79 ? 50.614 -14.248 -45.791 1.00 56.88 79 PRO A CA 1
ATOM 558 C C . PRO A 1 79 ? 49.608 -15.390 -45.881 1.00 56.88 79 PRO A C 1
ATOM 560 O O . PRO A 1 79 ? 49.400 -15.959 -46.956 1.00 56.88 79 PRO A O 1
ATOM 563 N N . VAL A 1 80 ? 49.012 -15.753 -44.743 1.00 58.31 80 VAL A N 1
ATOM 564 C CA . VAL A 1 80 ? 47.948 -16.752 -44.690 1.00 58.31 80 VAL A CA 1
ATOM 565 C C . VAL A 1 80 ? 46.897 -16.285 -45.685 1.00 58.31 80 VAL A C 1
ATOM 567 O O . VAL A 1 80 ? 46.267 -15.242 -45.498 1.00 58.31 80 VAL A O 1
ATOM 570 N N . ARG A 1 81 ? 46.758 -17.009 -46.799 1.00 60.03 81 ARG A N 1
ATOM 571 C CA . ARG A 1 81 ? 45.741 -16.731 -47.811 1.00 60.03 81 ARG A CA 1
ATOM 572 C C . ARG A 1 81 ? 44.402 -17.104 -47.201 1.00 60.03 81 ARG A C 1
ATOM 574 O O . ARG A 1 81 ? 43.880 -18.194 -47.423 1.00 60.03 81 ARG A O 1
ATOM 581 N N . VAL A 1 82 ? 43.865 -16.200 -46.389 1.00 58.00 82 VAL A N 1
ATOM 582 C CA . VAL A 1 82 ? 42.520 -16.314 -45.847 1.00 58.00 82 VAL A CA 1
ATOM 583 C C . VAL A 1 82 ? 41.591 -16.315 -47.050 1.00 58.00 82 VAL A C 1
ATOM 585 O O . VAL A 1 82 ? 41.444 -15.320 -47.761 1.00 58.00 82 VAL A O 1
ATOM 588 N N . SER A 1 83 ? 41.022 -17.483 -47.341 1.00 63.12 83 SER A N 1
ATOM 589 C CA . SER A 1 83 ? 40.068 -17.609 -48.432 1.00 63.12 83 SER A CA 1
ATOM 590 C C . SER A 1 83 ? 38.897 -16.663 -48.166 1.00 63.12 83 SER A C 1
ATOM 592 O O . SER A 1 83 ? 38.480 -16.484 -47.018 1.00 63.12 83 SER A O 1
ATOM 594 N N . ARG A 1 84 ? 38.331 -16.067 -49.224 1.00 65.56 84 ARG A N 1
ATOM 595 C CA . ARG A 1 84 ? 37.183 -15.147 -49.100 1.00 65.56 84 ARG A CA 1
ATOM 596 C C . ARG A 1 84 ? 36.042 -15.744 -48.260 1.00 65.56 84 ARG A C 1
ATOM 598 O O . ARG A 1 84 ? 35.331 -15.007 -47.597 1.00 65.56 84 ARG A O 1
ATOM 605 N N . ARG A 1 85 ? 35.915 -17.076 -48.229 1.00 64.94 85 ARG A N 1
ATOM 606 C CA . ARG A 1 85 ? 34.928 -17.812 -47.423 1.00 64.94 85 ARG A CA 1
ATOM 607 C C . ARG A 1 85 ? 35.207 -17.739 -45.917 1.00 64.94 85 ARG A C 1
ATOM 609 O O . ARG A 1 85 ? 34.275 -17.545 -45.151 1.00 64.94 85 ARG A O 1
ATOM 616 N N . VAL A 1 86 ? 36.469 -17.827 -45.492 1.00 66.06 86 VAL A N 1
ATOM 617 C CA . VAL A 1 86 ? 36.860 -17.720 -44.072 1.00 66.06 86 VAL A CA 1
ATOM 618 C C . VAL A 1 86 ? 36.721 -16.281 -43.570 1.00 66.06 86 VAL A C 1
ATOM 620 O O . VAL A 1 86 ? 36.244 -16.067 -42.461 1.00 66.06 86 VAL A O 1
ATOM 623 N N . ALA A 1 87 ? 37.041 -15.289 -44.407 1.00 63.03 87 ALA A N 1
ATOM 624 C CA . ALA A 1 87 ? 36.824 -13.881 -44.073 1.00 63.03 87 ALA A CA 1
ATOM 625 C C . ALA A 1 87 ? 35.329 -13.546 -43.902 1.00 63.03 87 ALA A C 1
ATOM 627 O O . ALA A 1 87 ? 34.962 -12.844 -42.963 1.00 63.03 87 ALA A O 1
ATOM 628 N N . VAL A 1 88 ? 34.458 -14.093 -44.761 1.00 67.00 88 VAL A N 1
ATOM 629 C CA . VAL A 1 88 ? 32.998 -13.925 -44.645 1.00 67.00 88 VAL A CA 1
ATOM 630 C C . VAL A 1 88 ? 32.455 -14.611 -43.389 1.00 67.00 88 VAL A C 1
ATOM 632 O O . VAL A 1 88 ? 31.645 -14.017 -42.688 1.00 67.00 88 VAL A O 1
ATOM 635 N N . LEU A 1 89 ? 32.930 -15.814 -43.051 1.00 62.88 89 LEU A N 1
ATOM 636 C CA . LEU A 1 89 ? 32.498 -16.513 -41.834 1.00 62.88 89 LEU A CA 1
ATOM 637 C C . LEU A 1 89 ? 32.926 -15.783 -40.551 1.00 62.88 89 LEU A C 1
ATOM 639 O O . LEU A 1 89 ? 32.134 -15.687 -39.617 1.00 62.88 89 LEU A O 1
ATOM 643 N N . LEU A 1 90 ? 34.134 -15.212 -40.519 1.00 60.41 90 LEU A N 1
ATOM 644 C CA . LEU A 1 90 ? 34.591 -14.393 -39.392 1.00 60.41 90 LEU A CA 1
ATOM 645 C C . LEU A 1 90 ? 33.818 -13.071 -39.284 1.00 60.41 90 LEU A C 1
ATOM 647 O O . LEU A 1 90 ? 33.472 -12.662 -38.179 1.00 60.41 90 LEU A O 1
ATOM 651 N N . ALA A 1 91 ? 33.496 -12.430 -40.412 1.00 58.69 91 ALA A N 1
ATOM 652 C CA . ALA A 1 91 ? 32.708 -11.199 -40.426 1.00 58.69 91 ALA A CA 1
ATOM 653 C C . ALA A 1 91 ? 31.256 -11.428 -39.967 1.00 58.69 91 ALA A C 1
ATOM 655 O O . ALA A 1 91 ? 30.735 -10.648 -39.172 1.00 58.69 91 ALA A O 1
ATOM 656 N N . VAL A 1 92 ? 30.616 -12.515 -40.413 1.00 61.56 92 VAL A N 1
ATOM 657 C CA . VAL A 1 92 ? 29.254 -12.879 -39.985 1.00 61.56 92 VAL A CA 1
ATOM 658 C C . VAL A 1 92 ? 29.238 -13.295 -38.511 1.00 61.56 92 VAL A C 1
ATOM 660 O O . VAL A 1 92 ? 28.371 -12.839 -37.769 1.00 61.56 92 VAL A O 1
ATOM 663 N N . GLY A 1 93 ? 30.227 -14.075 -38.056 1.00 56.09 93 GLY A N 1
ATOM 664 C CA . GLY A 1 93 ? 30.369 -14.445 -36.644 1.00 56.09 93 GLY A CA 1
ATOM 665 C C . GLY A 1 93 ? 30.551 -13.232 -35.723 1.00 56.09 93 GLY A C 1
ATOM 666 O O . GLY A 1 93 ? 29.876 -13.127 -34.697 1.00 56.09 93 GLY A O 1
ATOM 667 N N . ALA A 1 94 ? 31.391 -12.271 -36.122 1.00 57.25 94 ALA A N 1
ATOM 668 C CA . ALA A 1 94 ? 31.586 -11.021 -35.387 1.00 57.25 94 ALA A CA 1
ATOM 669 C C . ALA A 1 94 ? 30.311 -10.158 -35.344 1.00 57.25 94 ALA A C 1
ATOM 671 O O . ALA A 1 94 ? 30.014 -9.559 -34.311 1.00 57.25 94 ALA A O 1
ATOM 672 N N . LEU A 1 95 ? 29.521 -10.139 -36.425 1.00 55.97 95 LEU A N 1
ATOM 673 C CA . LEU A 1 95 ? 28.259 -9.398 -36.475 1.00 55.97 95 LEU A CA 1
ATOM 674 C C . LEU A 1 95 ? 27.185 -10.027 -35.570 1.00 55.97 95 LEU A C 1
ATOM 676 O O . LEU A 1 95 ? 26.440 -9.307 -34.911 1.00 55.97 95 LEU A O 1
ATOM 680 N N . THR A 1 96 ? 27.134 -11.359 -35.467 1.00 53.69 96 THR A N 1
ATOM 681 C CA . THR A 1 96 ? 26.178 -12.043 -34.577 1.00 53.69 96 THR A CA 1
ATOM 682 C C . THR A 1 96 ? 26.501 -11.874 -33.089 1.00 53.69 96 THR A C 1
ATOM 684 O O . THR A 1 96 ? 25.579 -11.745 -32.284 1.00 53.69 96 THR A O 1
ATOM 687 N N . LEU A 1 97 ? 27.784 -11.781 -32.710 1.00 52.69 97 LEU A N 1
ATOM 688 C CA . LEU A 1 97 ? 28.177 -11.485 -31.323 1.00 52.69 97 LEU A CA 1
ATOM 689 C C . LEU A 1 97 ? 27.846 -10.044 -30.899 1.00 52.69 97 LEU A C 1
ATOM 691 O O . LEU A 1 97 ? 27.696 -9.789 -29.708 1.00 52.69 97 LEU A O 1
ATOM 695 N N . ALA A 1 98 ? 27.679 -9.118 -31.848 1.00 53.56 98 ALA A N 1
ATOM 696 C CA . ALA A 1 98 ? 27.267 -7.744 -31.565 1.00 53.56 98 ALA A CA 1
ATOM 697 C C . ALA A 1 98 ? 25.749 -7.590 -31.319 1.00 53.56 98 ALA A C 1
ATOM 699 O O . ALA A 1 98 ? 25.325 -6.566 -30.791 1.00 53.56 98 ALA A O 1
ATOM 700 N N . CYS A 1 99 ? 24.928 -8.596 -31.653 1.00 52.53 99 CYS A N 1
ATOM 701 C CA . CYS A 1 99 ? 23.469 -8.557 -31.459 1.00 52.53 99 CYS A CA 1
ATOM 702 C C . CYS A 1 99 ? 22.961 -9.449 -30.311 1.00 52.53 99 CYS A C 1
ATOM 704 O O . CYS A 1 99 ? 21.816 -9.300 -29.895 1.00 52.53 99 CYS A O 1
ATOM 706 N N . ALA A 1 100 ? 23.794 -10.333 -29.750 1.00 51.47 100 ALA A N 1
ATOM 707 C CA . ALA A 1 100 ? 23.442 -11.172 -28.594 1.00 51.47 100 ALA A CA 1
ATOM 708 C C . ALA A 1 100 ? 23.658 -10.472 -27.233 1.00 51.47 100 ALA A C 1
ATOM 710 O O . ALA A 1 100 ? 23.702 -11.118 -26.191 1.00 51.47 100 ALA A O 1
ATOM 711 N N . GLY A 1 101 ? 23.801 -9.145 -27.243 1.00 50.03 101 GLY A N 1
ATOM 712 C CA . GLY A 1 101 ? 23.904 -8.295 -26.061 1.00 50.03 101 GLY A CA 1
ATOM 713 C C . GLY A 1 101 ? 22.567 -7.697 -25.633 1.00 50.03 101 GLY A C 1
ATOM 714 O O . GLY A 1 101 ? 22.555 -6.586 -25.110 1.00 50.03 101 GLY A O 1
ATOM 715 N N . VAL A 1 102 ? 21.435 -8.378 -25.852 1.00 54.16 102 VAL A N 1
ATOM 716 C CA . VAL A 1 102 ? 20.228 -8.031 -25.093 1.00 54.16 102 VAL A CA 1
ATOM 717 C C . VAL A 1 102 ? 20.467 -8.577 -23.697 1.00 54.16 102 VAL A C 1
ATOM 719 O O . VAL A 1 102 ? 20.107 -9.706 -23.368 1.00 54.16 102 VAL A O 1
ATOM 722 N N . ALA A 1 103 ? 21.155 -7.778 -22.884 1.00 55.12 103 ALA A N 1
ATOM 723 C CA . ALA A 1 103 ? 21.014 -7.886 -21.456 1.00 55.12 103 ALA A CA 1
ATOM 724 C C . ALA A 1 103 ? 19.509 -7.785 -21.201 1.00 55.12 103 ALA A C 1
ATOM 726 O O . ALA A 1 103 ? 18.934 -6.697 -21.220 1.00 55.12 103 ALA A O 1
ATOM 727 N N . PHE A 1 104 ? 18.862 -8.930 -20.980 1.00 51.12 104 PHE A N 1
ATOM 728 C CA . PHE A 1 104 ? 17.733 -8.986 -20.075 1.00 51.12 104 PHE A CA 1
ATOM 729 C C . PHE A 1 104 ? 18.306 -8.531 -18.741 1.00 51.12 104 PHE A C 1
ATOM 731 O O . PHE A 1 104 ? 18.677 -9.331 -17.885 1.00 51.12 104 PHE A O 1
ATOM 738 N N . ALA A 1 105 ? 18.470 -7.221 -18.593 1.00 44.69 105 ALA A N 1
ATOM 739 C CA . ALA A 1 105 ? 18.441 -6.631 -17.294 1.00 44.69 105 ALA A CA 1
ATOM 740 C C . ALA A 1 105 ? 17.036 -6.979 -16.818 1.00 44.69 105 ALA A C 1
ATOM 742 O O . ALA A 1 105 ? 16.020 -6.434 -17.241 1.00 44.69 105 ALA A O 1
ATOM 743 N N . HIS A 1 106 ? 16.990 -8.067 -16.065 1.00 43.56 106 HIS A N 1
ATOM 744 C CA . HIS A 1 106 ? 15.876 -8.437 -15.238 1.00 43.56 106 HIS A CA 1
ATOM 745 C C . HIS A 1 106 ? 15.868 -7.331 -14.184 1.00 43.56 106 HIS A C 1
ATOM 747 O O . HIS A 1 106 ? 16.449 -7.482 -13.114 1.00 43.56 106 HIS A O 1
ATOM 753 N N . TRP A 1 107 ? 15.378 -6.143 -14.561 1.00 44.72 107 TRP A N 1
ATOM 754 C CA . TRP A 1 107 ? 15.276 -5.000 -13.673 1.00 44.72 107 TRP A CA 1
ATOM 755 C C . TRP A 1 107 ? 14.184 -5.384 -12.685 1.00 44.72 107 TRP A C 1
ATOM 757 O O . TRP A 1 107 ? 13.003 -5.101 -12.876 1.00 44.72 107 TRP A O 1
ATOM 767 N N . THR A 1 108 ? 14.566 -6.119 -11.646 1.00 46.50 108 THR A N 1
ATOM 768 C CA . THR A 1 108 ? 13.764 -6.266 -10.445 1.00 46.50 108 THR A CA 1
ATOM 769 C C . THR A 1 108 ? 13.769 -4.895 -9.793 1.00 46.50 108 THR A C 1
ATOM 771 O O . THR A 1 108 ? 14.599 -4.585 -8.945 1.00 46.50 108 THR A O 1
ATOM 774 N N . SER A 1 109 ? 12.892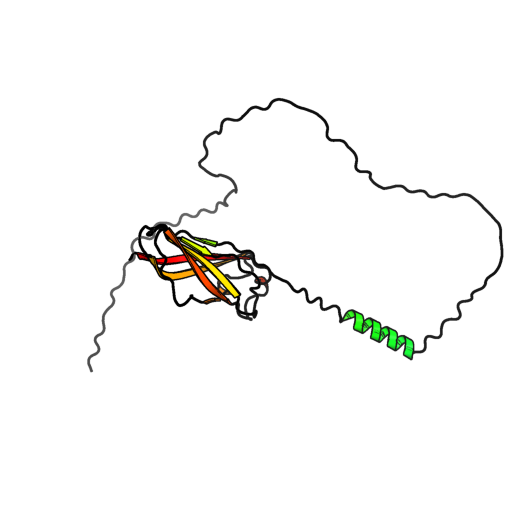 -4.030 -10.290 1.00 44.44 109 SER A N 1
ATOM 775 C CA . SER A 1 109 ? 12.522 -2.788 -9.640 1.00 44.44 109 SER A CA 1
ATOM 776 C C . SER A 1 109 ? 11.766 -3.161 -8.366 1.00 44.44 109 SER A C 1
ATOM 778 O O . SER A 1 109 ? 10.541 -3.285 -8.372 1.00 44.44 109 SER A O 1
ATOM 780 N N . SER A 1 110 ? 12.505 -3.425 -7.290 1.00 47.50 110 SER A N 1
ATOM 781 C CA . SER A 1 110 ? 11.956 -3.536 -5.941 1.00 47.50 110 SER A CA 1
ATOM 782 C C . SER A 1 110 ? 11.671 -2.122 -5.440 1.00 47.50 110 SER A C 1
ATOM 784 O O . SER A 1 110 ? 12.569 -1.419 -4.970 1.00 47.50 110 SER A O 1
ATOM 786 N N . GLY A 1 111 ? 10.445 -1.656 -5.663 1.00 45.25 111 GLY A N 1
ATOM 787 C CA . GLY A 1 111 ? 9.970 -0.377 -5.157 1.00 45.25 111 GLY A CA 1
ATOM 788 C C . GLY A 1 111 ? 9.617 -0.507 -3.679 1.00 45.25 111 GLY A C 1
ATOM 789 O O . GLY A 1 111 ? 8.462 -0.708 -3.339 1.00 45.25 111 GLY A O 1
ATOM 790 N N . THR A 1 112 ? 10.597 -0.362 -2.793 1.00 47.69 112 THR A N 1
ATOM 791 C CA . THR A 1 112 ? 10.426 -0.495 -1.336 1.00 47.69 112 THR A CA 1
ATOM 792 C C . THR A 1 112 ? 9.639 0.674 -0.743 1.00 47.69 112 THR A C 1
ATOM 794 O O . THR A 1 112 ? 10.203 1.728 -0.441 1.00 47.69 112 THR A O 1
ATOM 797 N N . GLY A 1 113 ? 8.320 0.535 -0.647 1.00 47.62 113 GLY A N 1
ATOM 798 C CA . GLY A 1 113 ? 7.412 1.551 -0.125 1.00 47.62 113 GLY A CA 1
ATOM 799 C C . GLY A 1 113 ? 6.819 1.189 1.229 1.00 47.62 113 GLY A C 1
ATOM 800 O O . GLY A 1 113 ? 6.169 0.157 1.361 1.00 47.62 113 GLY A O 1
ATOM 801 N N . THR A 1 114 ? 6.966 2.061 2.228 1.00 50.50 114 THR A N 1
ATOM 802 C CA . THR A 1 114 ? 6.253 1.937 3.510 1.00 50.50 114 THR A CA 1
ATOM 803 C C . THR A 1 114 ? 5.268 3.089 3.658 1.00 50.50 114 THR A C 1
ATOM 805 O O . THR A 1 114 ? 5.625 4.251 3.478 1.00 50.50 114 THR A O 1
ATOM 808 N N . GLY A 1 115 ? 4.005 2.778 3.948 1.00 51.41 115 GLY A N 1
ATOM 809 C CA . GLY A 1 115 ? 2.957 3.776 4.139 1.00 51.41 115 GLY A CA 1
ATOM 810 C C . GLY A 1 115 ? 2.363 3.689 5.536 1.00 51.41 115 GLY A C 1
ATOM 811 O O . GLY A 1 115 ? 1.713 2.699 5.869 1.00 51.41 115 GLY A O 1
A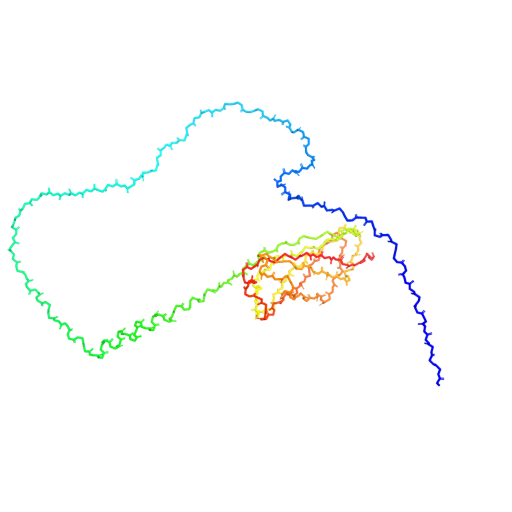TOM 812 N N . GLN A 1 116 ? 2.575 4.724 6.352 1.00 47.44 116 GLN A N 1
ATOM 813 C CA . GLN A 1 116 ? 1.827 4.926 7.593 1.00 47.44 116 GLN A CA 1
ATOM 814 C C . GLN A 1 116 ? 0.641 5.846 7.337 1.00 47.44 116 GLN A C 1
ATOM 816 O O . GLN A 1 116 ? 0.769 6.862 6.656 1.00 47.44 116 GLN A O 1
ATOM 821 N N . ALA A 1 117 ? -0.495 5.522 7.941 1.00 48.12 117 ALA A N 1
ATOM 822 C CA . ALA A 1 117 ? -1.621 6.429 7.993 1.00 48.12 117 ALA A CA 1
ATOM 823 C C . ALA A 1 117 ? -2.344 6.340 9.340 1.00 48.12 117 ALA A C 1
ATOM 825 O O . ALA A 1 117 ? -2.484 5.273 9.943 1.00 48.12 117 ALA A O 1
ATOM 826 N N . ILE A 1 118 ? -2.760 7.509 9.822 1.00 49.94 118 ILE A N 1
ATOM 827 C CA . ILE A 1 118 ? -3.428 7.732 11.103 1.00 49.94 118 ILE A CA 1
ATOM 828 C C . ILE A 1 118 ? -4.810 8.298 10.771 1.00 49.94 118 ILE A C 1
ATOM 830 O O . ILE A 1 118 ? -4.889 9.309 10.074 1.00 49.94 118 ILE A O 1
ATOM 834 N N . VAL A 1 119 ? -5.888 7.680 11.268 1.00 53.03 119 VAL A N 1
ATOM 835 C CA . VAL A 1 119 ? -7.254 8.222 11.150 1.00 53.03 119 VAL A CA 1
ATOM 836 C C . VAL A 1 119 ? -7.783 8.595 12.549 1.00 53.03 119 VAL A C 1
ATOM 838 O O . VAL A 1 119 ? -7.664 7.781 13.467 1.00 53.03 119 VAL A O 1
ATOM 841 N N . PRO A 1 120 ? -8.334 9.813 12.752 1.00 51.62 120 PRO A N 1
ATOM 842 C CA . PRO A 1 120 ? -8.442 10.416 14.086 1.00 51.62 120 PRO A CA 1
ATOM 843 C C . PRO A 1 120 ? -9.719 10.159 14.916 1.00 51.62 120 PRO A C 1
ATOM 845 O O . PRO A 1 120 ? -9.791 10.706 16.010 1.00 51.62 120 PRO A O 1
ATOM 848 N N . GLU A 1 121 ? -10.700 9.343 14.509 1.00 57.31 121 GLU A N 1
ATOM 849 C CA . GLU A 1 121 ? -11.948 9.220 15.309 1.00 57.31 121 GLU A CA 1
ATOM 850 C C . GLU A 1 121 ? -12.126 7.904 16.083 1.00 57.31 121 GLU A C 1
ATOM 852 O O . GLU A 1 121 ? -12.652 7.918 17.193 1.00 57.31 121 GLU A O 1
ATOM 857 N N . SER A 1 122 ? -11.650 6.767 15.566 1.00 69.31 122 SER A N 1
ATOM 858 C CA . SER A 1 122 ? -11.774 5.461 16.243 1.00 69.31 122 SER A CA 1
ATOM 859 C C . SER A 1 122 ? -10.457 4.936 16.820 1.00 69.31 122 SER A C 1
ATOM 861 O O . SER A 1 122 ? -10.445 3.898 17.478 1.00 69.31 122 SER A O 1
ATOM 863 N N . GLY A 1 123 ? -9.329 5.601 16.549 1.00 83.69 123 GLY A N 1
ATOM 864 C CA . GLY A 1 123 ? -7.987 5.110 16.885 1.00 83.69 123 GLY A CA 1
ATOM 865 C C . GLY A 1 123 ? -7.546 3.867 16.097 1.00 83.69 123 GLY A C 1
ATOM 866 O O . GLY A 1 123 ? -6.446 3.373 16.325 1.00 83.69 123 GLY A O 1
ATOM 867 N N . VAL A 1 124 ? -8.373 3.356 15.178 1.00 89.81 124 VAL A N 1
ATOM 868 C CA . VAL A 1 124 ? -8.021 2.245 14.283 1.00 89.81 124 VAL A CA 1
ATOM 869 C C . VAL A 1 124 ? -7.032 2.745 13.235 1.00 89.81 124 VAL A C 1
ATOM 871 O O . VAL A 1 124 ? -7.252 3.781 12.607 1.00 89.81 124 VAL A O 1
ATOM 874 N N . THR A 1 125 ? -5.943 2.008 13.029 1.00 92.25 125 THR A N 1
ATOM 875 C CA . THR A 1 125 ? -4.900 2.365 12.057 1.00 92.25 125 THR A CA 1
ATOM 876 C C . THR A 1 125 ? -4.793 1.315 10.962 1.00 92.25 125 THR A C 1
ATOM 878 O O . THR A 1 125 ? -5.053 0.133 11.197 1.00 92.25 125 THR A O 1
ATOM 881 N N . ALA A 1 126 ? -4.406 1.738 9.756 1.00 92.12 126 ALA A N 1
ATOM 882 C CA . ALA A 1 126 ? -3.996 0.827 8.697 1.00 92.12 126 ALA A CA 1
ATOM 883 C C . ALA A 1 126 ? -2.624 1.188 8.149 1.00 92.12 126 ALA A C 1
ATOM 885 O O . ALA A 1 126 ? -2.331 2.348 7.860 1.00 92.12 126 ALA A O 1
ATOM 886 N N . THR A 1 127 ? -1.816 0.154 7.952 1.00 91.50 127 THR A N 1
ATOM 887 C CA . THR A 1 127 ? -0.458 0.270 7.430 1.00 91.50 127 THR A CA 1
ATOM 888 C C . THR A 1 127 ? -0.320 -0.658 6.238 1.00 91.50 127 THR A C 1
ATOM 890 O O . THR A 1 127 ? -0.533 -1.868 6.366 1.00 91.50 127 THR A O 1
ATOM 893 N N . ALA A 1 128 ? 0.035 -0.099 5.084 1.00 90.69 128 ALA A N 1
ATOM 894 C CA . ALA A 1 128 ? 0.384 -0.891 3.914 1.00 90.69 128 ALA A CA 1
ATOM 895 C C . ALA A 1 128 ? 1.821 -1.405 4.054 1.00 90.69 128 ALA A C 1
ATOM 897 O O . ALA A 1 128 ? 2.735 -0.656 4.410 1.00 90.69 128 ALA A O 1
ATOM 898 N N . GLY A 1 129 ? 1.996 -2.698 3.812 1.00 84.75 129 GLY A N 1
ATOM 899 C CA . GLY A 1 129 ? 3.295 -3.334 3.698 1.00 84.75 129 GLY A CA 1
ATOM 900 C C . GLY A 1 129 ? 3.954 -3.039 2.358 1.00 84.75 129 GLY A C 1
ATOM 901 O O . GLY A 1 129 ? 3.357 -2.456 1.454 1.00 84.75 129 GLY A O 1
ATOM 902 N N . GLU A 1 130 ? 5.200 -3.474 2.268 1.00 82.69 130 GLU A N 1
ATOM 903 C CA . GLU A 1 130 ? 6.052 -3.283 1.105 1.00 82.69 130 GLU A CA 1
ATOM 904 C C . GLU A 1 130 ? 5.586 -4.122 -0.090 1.00 82.69 130 GLU A C 1
ATOM 906 O O . GLU A 1 130 ? 4.988 -5.191 0.078 1.00 82.69 130 GLU A O 1
ATOM 911 N N . VAL A 1 131 ? 5.828 -3.613 -1.299 1.00 85.31 131 VAL A N 1
ATOM 912 C CA . VAL A 1 131 ? 5.345 -4.203 -2.549 1.00 85.31 131 VAL A CA 1
ATOM 913 C C . VAL A 1 131 ? 6.454 -4.167 -3.585 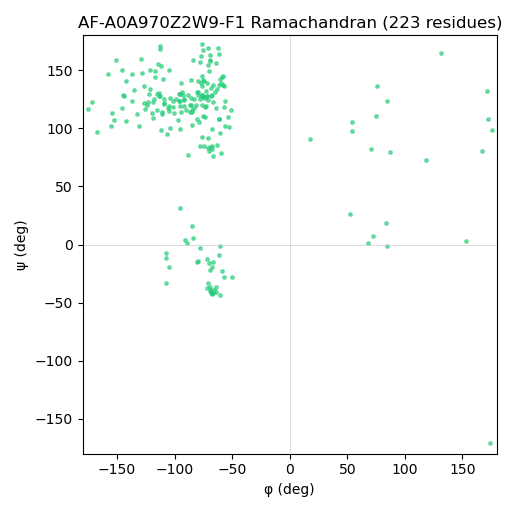1.00 85.31 131 VAL A C 1
ATOM 915 O O . VAL A 1 131 ? 6.910 -3.095 -3.964 1.00 85.31 131 VAL A O 1
ATOM 918 N N . ASP A 1 132 ? 6.807 -5.330 -4.120 1.00 85.25 132 ASP A N 1
ATOM 919 C CA . ASP A 1 132 ? 7.809 -5.456 -5.175 1.00 85.25 132 ASP A CA 1
ATOM 920 C C . ASP A 1 132 ? 7.201 -5.956 -6.485 1.00 85.25 132 ASP A C 1
ATOM 922 O O . ASP A 1 132 ? 6.188 -6.654 -6.499 1.00 85.25 132 ASP A O 1
ATOM 926 N N . GLY A 1 133 ? 7.854 -5.640 -7.606 1.00 87.69 133 GLY A N 1
ATOM 927 C CA . GLY A 1 133 ? 7.495 -6.202 -8.911 1.00 87.69 133 GLY A CA 1
ATOM 928 C C . GLY A 1 133 ? 6.349 -5.492 -9.632 1.00 87.69 133 GLY A C 1
ATOM 929 O O . GLY A 1 133 ? 5.772 -6.064 -10.553 1.00 87.69 133 GLY A O 1
ATOM 930 N N . LEU A 1 134 ? 6.027 -4.253 -9.253 1.00 90.12 134 LEU A N 1
ATOM 931 C CA . LEU A 1 134 ? 5.069 -3.421 -9.978 1.00 90.12 134 LEU A CA 1
ATOM 932 C C . LEU A 1 134 ? 5.779 -2.659 -11.112 1.00 90.12 134 LEU A C 1
ATOM 934 O O . LEU A 1 134 ? 6.689 -1.873 -10.857 1.00 90.12 134 LEU A O 1
ATOM 938 N N . TYR A 1 135 ? 5.364 -2.885 -12.359 1.00 90.94 135 TYR A N 1
ATOM 939 C CA . TYR A 1 135 ? 5.908 -2.217 -13.548 1.00 90.94 135 TYR A CA 1
ATOM 940 C C . TYR A 1 135 ? 4.846 -2.102 -14.660 1.00 90.94 135 TYR A C 1
ATOM 942 O O . TYR A 1 135 ? 3.875 -2.869 -14.637 1.00 90.94 135 TYR A O 1
ATOM 950 N N . PRO A 1 136 ? 4.998 -1.178 -15.634 1.00 93.88 136 PRO A N 1
ATOM 951 C CA . PRO A 1 136 ? 4.012 -0.976 -16.698 1.00 93.88 136 PRO A CA 1
ATOM 952 C C . PRO A 1 136 ? 3.727 -2.258 -17.488 1.00 93.88 136 PRO A C 1
ATOM 954 O O . PRO A 1 136 ? 4.639 -2.888 -18.023 1.00 93.88 136 PRO A O 1
ATOM 957 N N . GLY A 1 137 ? 2.455 -2.663 -17.546 1.00 93.81 137 GLY A N 1
ATOM 958 C CA . GLY A 1 137 ? 2.024 -3.879 -18.248 1.00 93.81 137 GLY A CA 1
ATOM 959 C C . GLY A 1 137 ? 2.416 -5.189 -17.554 1.00 93.81 137 GLY A C 1
ATOM 960 O O . GLY A 1 137 ? 2.226 -6.264 -18.125 1.00 93.81 137 GLY A O 1
ATOM 961 N N . GLY A 1 138 ? 2.962 -5.110 -16.338 1.00 92.81 138 GLY A N 1
ATOM 962 C CA . GLY A 1 138 ? 3.289 -6.265 -15.516 1.00 92.81 138 GLY A CA 1
ATOM 963 C C . GLY A 1 138 ? 2.061 -6.993 -14.964 1.00 92.81 138 GLY A C 1
ATOM 964 O O . GLY A 1 138 ? 0.932 -6.496 -15.049 1.00 92.81 138 GLY A O 1
ATOM 965 N N . PRO A 1 139 ? 2.259 -8.194 -14.391 1.00 94.81 139 PRO A N 1
ATOM 966 C CA . PRO A 1 139 ? 1.187 -8.916 -13.725 1.00 94.81 139 PRO A CA 1
ATOM 967 C C . PRO A 1 139 ? 0.689 -8.144 -12.489 1.00 94.81 139 PRO A C 1
ATOM 969 O O . PRO A 1 139 ? 1.439 -7.361 -11.902 1.00 94.81 139 PRO A O 1
ATOM 972 N N . PRO A 1 140 ? -0.560 -8.380 -12.047 1.00 94.31 140 PRO A N 1
ATOM 973 C CA . PRO A 1 140 ? -1.055 -7.830 -10.792 1.00 94.31 140 PRO A CA 1
ATOM 974 C C . PRO A 1 140 ? -0.195 -8.258 -9.598 1.00 94.31 140 PRO A C 1
ATOM 976 O O . PRO A 1 140 ? 0.158 -9.431 -9.464 1.00 94.31 140 PRO A O 1
ATOM 979 N N . VAL A 1 141 ? 0.081 -7.313 -8.702 1.00 94.06 141 VAL A N 1
ATOM 980 C CA . VAL A 1 141 ? 0.821 -7.531 -7.453 1.00 94.06 141 VAL A CA 1
ATOM 981 C C . VAL A 1 141 ? -0.123 -7.344 -6.269 1.00 94.06 141 VAL A C 1
ATOM 983 O O . VAL A 1 141 ? -1.125 -6.643 -6.368 1.00 94.06 141 VAL A O 1
ATOM 986 N N . THR A 1 142 ? 0.163 -7.987 -5.139 1.00 93.94 142 THR A N 1
ATOM 987 C CA . THR A 1 142 ? -0.652 -7.875 -3.925 1.00 93.94 142 THR A CA 1
ATOM 988 C C . THR A 1 142 ? 0.128 -7.217 -2.790 1.00 93.94 142 THR A C 1
ATOM 990 O O . THR A 1 142 ? 1.213 -7.678 -2.450 1.00 93.94 142 THR A O 1
ATOM 993 N N . ALA A 1 143 ? -0.453 -6.194 -2.162 1.00 92.00 143 ALA A N 1
ATOM 994 C CA . ALA A 1 143 ? 0.092 -5.521 -0.986 1.00 92.00 143 ALA A CA 1
ATOM 995 C C . ALA A 1 143 ? -0.648 -5.952 0.290 1.00 92.00 143 ALA A C 1
ATOM 997 O O . ALA A 1 143 ? -1.877 -5.835 0.343 1.00 92.00 143 ALA A O 1
ATOM 998 N N . PRO A 1 144 ? 0.042 -6.436 1.337 1.00 93.81 144 PRO A N 1
ATOM 999 C CA . PRO A 1 144 ? -0.599 -6.713 2.616 1.00 93.81 144 PRO A CA 1
ATOM 1000 C C . PRO A 1 144 ? -0.858 -5.404 3.374 1.00 93.81 144 PRO A C 1
ATOM 1002 O O . PRO A 1 144 ? 0.057 -4.631 3.623 1.00 93.81 144 PRO A O 1
ATOM 1005 N N . VAL A 1 145 ? -2.092 -5.169 3.800 1.00 94.00 145 VAL A N 1
ATOM 1006 C CA . VAL A 1 145 ? -2.497 -4.052 4.660 1.00 94.00 145 VAL A CA 1
ATOM 1007 C C . VAL A 1 145 ? -2.844 -4.592 6.034 1.00 94.00 145 VAL A C 1
ATOM 1009 O O . VAL A 1 145 ? -3.740 -5.424 6.175 1.00 94.00 145 VAL A O 1
ATOM 1012 N N . ARG A 1 146 ? -2.149 -4.111 7.061 1.00 95.56 146 ARG A N 1
ATOM 1013 C CA . ARG A 1 146 ? -2.438 -4.441 8.458 1.00 95.56 146 ARG A CA 1
ATOM 1014 C C . ARG A 1 146 ? -3.386 -3.405 9.030 1.00 95.56 146 ARG A C 1
ATOM 1016 O O . ARG A 1 146 ? -3.019 -2.239 9.090 1.00 95.56 146 ARG A O 1
ATOM 1023 N N . VAL A 1 147 ? -4.562 -3.841 9.468 1.00 94.94 147 VAL A N 1
ATOM 1024 C CA . VAL A 1 147 ? -5.552 -3.011 10.162 1.00 94.94 147 VAL A CA 1
ATOM 1025 C C . VAL A 1 147 ? -5.516 -3.362 11.644 1.00 94.94 147 VAL A C 1
ATOM 1027 O O . VAL A 1 147 ? -5.759 -4.515 12.004 1.00 94.94 147 VAL A O 1
ATOM 1030 N N . VAL A 1 148 ? -5.201 -2.392 12.499 1.00 95.88 148 VAL A N 1
ATOM 1031 C CA . VAL A 1 148 ? -5.065 -2.574 13.950 1.00 95.88 148 VAL A CA 1
ATOM 1032 C C . VAL A 1 148 ? -6.233 -1.900 14.651 1.00 95.88 148 VAL A C 1
ATOM 1034 O O . VAL A 1 148 ? -6.420 -0.691 14.519 1.00 95.88 148 VAL A O 1
ATOM 1037 N N . ASN A 1 149 ? -6.997 -2.676 15.419 1.00 95.25 149 ASN A N 1
ATOM 1038 C CA . ASN A 1 149 ? -8.094 -2.173 16.235 1.00 95.25 149 ASN A CA 1
ATOM 1039 C C . ASN A 1 149 ? -7.674 -2.122 17.714 1.00 95.25 149 ASN A C 1
ATOM 1041 O O . ASN A 1 149 ? -7.709 -3.157 18.380 1.00 95.25 149 ASN A O 1
ATOM 1045 N N . PRO A 1 150 ? -7.296 -0.952 18.262 1.00 95.56 150 PRO A N 1
ATOM 1046 C CA . PRO A 1 150 ? -6.945 -0.838 19.677 1.00 95.56 150 PRO A CA 1
ATOM 1047 C C . PRO A 1 150 ? -8.169 -0.792 20.606 1.00 95.56 150 PRO A C 1
ATOM 1049 O O . PRO A 1 150 ? -8.008 -0.714 21.822 1.00 95.56 150 PRO A O 1
ATOM 1052 N N . GLN A 1 151 ? -9.389 -0.797 20.066 1.00 93.44 151 GLN A N 1
ATOM 1053 C CA . GLN A 1 151 ? -10.606 -0.665 20.860 1.00 93.44 151 GLN A CA 1
ATOM 1054 C C . GLN A 1 151 ? -10.961 -1.976 21.573 1.00 93.44 151 GLN A C 1
ATOM 1056 O O . GLN A 1 151 ? -10.505 -3.064 21.215 1.00 93.44 151 GLN A O 1
ATOM 1061 N N . SER A 1 152 ? -11.818 -1.872 22.591 1.00 95.62 152 SER A N 1
ATOM 1062 C CA . SER A 1 152 ? -12.350 -3.011 23.356 1.00 95.62 152 SER A CA 1
ATOM 1063 C C . SER A 1 152 ? -13.570 -3.680 22.707 1.00 95.62 152 SER A C 1
ATOM 1065 O O . SER A 1 152 ? -14.164 -4.581 23.297 1.00 95.62 152 SER A O 1
ATOM 1067 N N . ARG A 1 153 ? -13.945 -3.252 21.497 1.00 95.62 153 ARG A N 1
ATOM 1068 C CA . ARG A 1 153 ? -15.086 -3.758 20.724 1.00 95.62 153 ARG A CA 1
ATOM 1069 C C . ARG A 1 153 ? -14.669 -4.133 19.310 1.00 95.62 153 ARG A C 1
ATOM 1071 O O . ARG A 1 153 ? -13.643 -3.655 18.825 1.00 95.62 153 ARG A O 1
ATOM 1078 N N . ASP A 1 154 ? -15.476 -4.969 18.665 1.00 96.62 154 ASP A N 1
ATOM 1079 C CA . ASP A 1 154 ? -15.303 -5.311 17.257 1.00 96.62 154 ASP A CA 1
ATOM 1080 C C . ASP A 1 154 ? -15.392 -4.045 16.392 1.00 96.62 154 ASP A C 1
ATOM 1082 O O . ASP A 1 154 ? -16.248 -3.185 16.608 1.00 96.62 154 ASP A O 1
ATOM 1086 N N . PHE A 1 155 ? -14.523 -3.939 15.391 1.00 95.75 155 PHE A N 1
ATOM 1087 C CA . PHE A 1 155 ? -14.557 -2.873 14.396 1.00 95.75 155 PHE A CA 1
ATOM 1088 C C . PHE A 1 155 ? -14.851 -3.463 13.019 1.00 95.75 155 PHE A C 1
ATOM 1090 O O . PHE A 1 155 ? -14.068 -4.244 12.478 1.00 95.75 155 PHE A O 1
ATOM 1097 N N . GLU A 1 156 ? -15.992 -3.100 12.444 1.00 95.88 156 GLU A N 1
ATOM 1098 C CA . GLU A 1 156 ? -16.379 -3.492 11.093 1.00 95.88 156 GLU A CA 1
ATOM 1099 C C . GLU A 1 156 ? -15.764 -2.517 10.087 1.00 95.88 156 GLU A C 1
ATOM 1101 O O . GLU A 1 156 ? -16.134 -1.340 10.065 1.00 95.88 156 GLU A O 1
ATOM 1106 N N . VAL A 1 157 ? -14.844 -3.003 9.250 1.00 95.06 157 VAL A N 1
ATOM 1107 C CA . VAL A 1 157 ? -14.250 -2.204 8.172 1.00 95.06 157 VAL A CA 1
ATOM 1108 C C . VAL A 1 157 ? -15.262 -2.086 7.034 1.00 95.06 157 VAL A C 1
ATOM 1110 O O . VAL A 1 157 ? -15.675 -3.091 6.458 1.00 95.06 157 VAL A O 1
ATOM 1113 N N . THR A 1 158 ? -15.655 -0.859 6.697 1.00 94.69 158 THR A N 1
ATOM 1114 C CA . THR A 1 158 ? -16.594 -0.562 5.600 1.00 94.69 158 THR A CA 1
ATOM 1115 C C . THR A 1 158 ? -15.902 0.009 4.370 1.00 94.69 158 THR A C 1
ATOM 1117 O O . THR A 1 158 ? -16.463 -0.061 3.280 1.00 94.69 158 THR A O 1
ATOM 1120 N N . GLY A 1 159 ? -14.684 0.536 4.522 1.00 92.50 159 GLY A N 1
ATOM 1121 C CA . GLY A 1 159 ? -13.900 1.075 3.418 1.00 92.50 159 GLY A CA 1
ATOM 1122 C C . GLY A 1 159 ? -12.405 1.109 3.719 1.00 92.50 159 GLY A C 1
ATOM 1123 O O . GLY A 1 159 ? -11.978 1.306 4.855 1.00 92.50 159 GLY A O 1
ATOM 1124 N N . LEU A 1 160 ? -11.601 0.916 2.675 1.00 92.62 160 LEU A N 1
ATOM 1125 C CA . LEU A 1 160 ? -10.167 1.195 2.670 1.00 92.62 160 LEU A CA 1
ATOM 1126 C C . LEU A 1 160 ? -9.898 2.113 1.482 1.00 92.62 160 LEU A C 1
ATOM 1128 O O . LEU A 1 160 ? -10.136 1.721 0.339 1.00 92.62 160 LEU A O 1
ATOM 1132 N N . LEU A 1 161 ? -9.441 3.332 1.761 1.00 91.19 161 LEU A N 1
ATOM 1133 C CA . LEU A 1 161 ? -9.175 4.360 0.763 1.00 91.19 161 LEU A CA 1
ATOM 1134 C C . LEU A 1 161 ? -7.656 4.510 0.608 1.00 91.19 161 LEU A C 1
ATOM 1136 O O . LEU A 1 161 ? -7.022 5.211 1.403 1.00 91.19 161 LEU A O 1
ATOM 1140 N N . PRO A 1 162 ? -7.056 3.823 -0.378 1.00 91.44 162 PRO A N 1
ATOM 1141 C CA . PRO A 1 162 ? -5.635 3.922 -0.650 1.00 91.44 162 PRO A CA 1
ATOM 1142 C C . PRO A 1 162 ? -5.300 5.234 -1.373 1.00 91.44 162 PRO A C 1
ATOM 1144 O O . PRO A 1 162 ? -5.965 5.621 -2.333 1.00 91.44 162 PRO A O 1
ATOM 1147 N N . GLN A 1 163 ? -4.225 5.891 -0.953 1.00 89.25 163 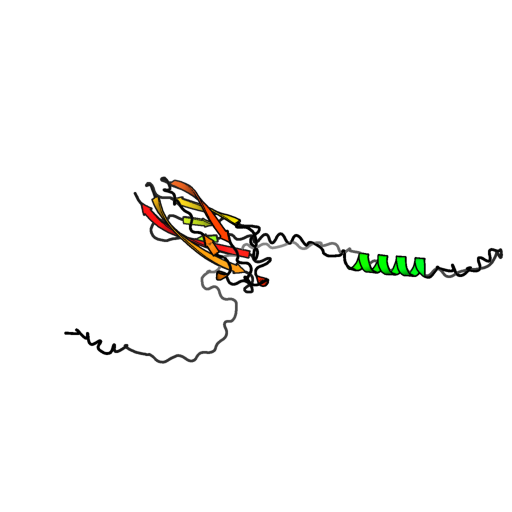GLN A N 1
ATOM 1148 C CA . GLN A 1 163 ? -3.619 7.043 -1.617 1.00 89.25 163 GLN A CA 1
ATOM 1149 C C . GLN A 1 163 ? -2.187 6.679 -2.010 1.00 89.25 163 GLN A C 1
ATOM 1151 O O . GLN A 1 163 ? -1.318 6.522 -1.152 1.00 89.25 163 GLN A O 1
ATOM 1156 N N . VAL A 1 164 ? -1.947 6.514 -3.312 1.00 89.81 164 VAL A N 1
ATOM 1157 C CA . VAL A 1 164 ? -0.628 6.163 -3.850 1.00 89.81 164 VAL A CA 1
ATOM 1158 C C . VAL A 1 164 ? 0.127 7.434 -4.217 1.00 89.81 164 VAL A C 1
ATOM 1160 O O . VAL A 1 164 ? -0.361 8.270 -4.975 1.00 89.81 164 VAL A O 1
ATOM 1163 N N . SER A 1 165 ? 1.351 7.543 -3.721 1.00 86.69 165 SER A N 1
ATOM 1164 C CA . SER A 1 165 ? 2.345 8.516 -4.172 1.00 86.69 165 SER A CA 1
ATOM 1165 C C . SER A 1 165 ? 3.586 7.771 -4.653 1.00 86.69 165 SER A C 1
ATOM 1167 O O . SER A 1 165 ? 3.867 6.672 -4.180 1.00 86.69 165 SER A O 1
ATOM 1169 N N . ALA A 1 166 ? 4.314 8.336 -5.612 1.00 86.19 166 ALA A N 1
ATOM 1170 C CA . ALA A 1 166 ? 5.506 7.717 -6.178 1.00 86.19 166 ALA A CA 1
ATOM 1171 C C . ALA A 1 166 ? 6.691 8.686 -6.144 1.00 86.19 166 ALA A C 1
ATOM 1173 O O . ALA A 1 166 ? 6.517 9.901 -6.264 1.00 86.19 166 ALA A O 1
ATOM 1174 N N . SER A 1 167 ? 7.894 8.140 -5.986 1.00 79.81 167 SER A N 1
ATOM 1175 C CA . SER A 1 167 ? 9.156 8.871 -6.070 1.00 79.81 167 SER A CA 1
ATOM 1176 C C . SER A 1 167 ? 10.159 8.077 -6.913 1.00 79.81 167 SER A C 1
ATOM 1178 O O . SER A 1 167 ? 10.310 6.876 -6.674 1.00 79.81 167 SER A O 1
ATOM 1180 N N . PRO A 1 168 ? 10.863 8.705 -7.875 1.00 75.19 168 PRO A N 1
ATOM 1181 C CA . PRO A 1 168 ? 10.848 10.136 -8.214 1.00 75.19 168 PRO A CA 1
ATOM 1182 C C . PRO A 1 168 ? 9.591 10.583 -8.991 1.00 75.19 168 PRO A C 1
ATOM 1184 O O . PRO A 1 168 ? 8.845 9.765 -9.521 1.00 75.19 168 PRO A O 1
ATOM 1187 N N . ALA A 1 169 ? 9.381 11.904 -9.106 1.00 71.69 169 ALA A N 1
ATOM 1188 C CA . ALA A 1 169 ? 8.195 12.544 -9.710 1.00 71.69 169 ALA A CA 1
ATOM 1189 C C . ALA A 1 169 ? 7.928 12.210 -11.198 1.00 71.69 169 ALA A C 1
ATOM 1191 O O . ALA A 1 169 ? 6.948 12.683 -11.769 1.00 71.69 169 ALA A O 1
ATOM 1192 N N . ALA A 1 170 ? 8.788 11.410 -11.833 1.00 79.88 170 ALA A N 1
ATOM 1193 C CA . ALA A 1 170 ? 8.603 10.922 -13.198 1.00 79.88 170 ALA A CA 1
ATOM 1194 C C . ALA A 1 170 ? 7.489 9.863 -13.317 1.00 79.88 170 ALA A C 1
ATOM 1196 O O . ALA A 1 170 ? 7.064 9.559 -14.430 1.00 79.88 170 ALA A O 1
ATOM 1197 N N . CYS A 1 171 ? 7.004 9.326 -12.192 1.00 85.75 171 CYS A N 1
ATOM 1198 C CA . CYS A 1 171 ? 5.850 8.439 -12.149 1.00 85.75 171 CYS A CA 1
ATOM 1199 C C . CYS A 1 171 ? 4.665 9.130 -11.457 1.00 85.75 171 CYS A C 1
ATOM 1201 O O . CYS A 1 171 ? 4.731 9.390 -10.254 1.00 85.75 171 CYS A O 1
ATOM 1203 N N . PRO A 1 172 ? 3.569 9.447 -12.166 1.00 88.12 172 PRO A N 1
ATOM 1204 C CA . PRO A 1 172 ? 2.372 9.952 -11.508 1.00 88.12 172 PRO A CA 1
ATOM 1205 C C . PRO A 1 172 ? 1.740 8.830 -10.674 1.00 88.12 172 PRO A C 1
ATOM 1207 O O . PRO A 1 172 ? 1.577 7.715 -11.161 1.00 88.12 172 PRO A O 1
ATOM 1210 N N . GLY A 1 173 ? 1.333 9.114 -9.432 1.00 84.12 173 GLY A N 1
ATOM 1211 C CA . GLY A 1 173 ? 0.677 8.117 -8.567 1.00 84.12 173 GLY A CA 1
ATOM 1212 C C . GLY A 1 173 ? -0.587 7.505 -9.192 1.00 84.12 173 GLY A C 1
ATOM 1213 O O . GLY A 1 173 ? -0.892 6.340 -8.959 1.00 84.12 173 GLY A O 1
ATOM 1214 N N . GLU A 1 174 ? -1.266 8.253 -10.070 1.00 88.12 174 GLU A N 1
ATOM 1215 C CA . GLU A 1 174 ? -2.435 7.799 -10.838 1.00 88.12 174 GLU A CA 1
ATOM 1216 C C . GLU A 1 174 ? -2.130 6.696 -11.866 1.00 88.12 174 GLU A C 1
ATOM 1218 O O . GLU A 1 174 ? -3.059 6.040 -12.348 1.00 88.12 174 GLU A O 1
ATOM 1223 N N . ALA A 1 175 ? -0.851 6.469 -12.192 1.00 91.31 175 ALA A N 1
ATOM 1224 C CA . ALA A 1 175 ? -0.427 5.343 -13.020 1.00 91.31 175 ALA A CA 1
ATOM 1225 C C . ALA A 1 175 ? -0.642 3.996 -12.312 1.00 91.31 175 ALA A C 1
ATOM 1227 O O . ALA A 1 175 ? -0.712 2.965 -12.972 1.00 91.31 175 ALA A O 1
ATOM 1228 N N . VAL A 1 176 ? -0.784 3.980 -10.984 1.00 93.44 176 VAL A N 1
ATOM 1229 C CA . VAL A 1 176 ? -1.086 2.760 -10.232 1.00 93.44 176 VAL A CA 1
ATOM 1230 C C . VAL A 1 176 ? -2.590 2.654 -10.006 1.00 93.44 176 VAL A C 1
ATOM 1232 O O . VAL A 1 176 ? -3.230 3.530 -9.426 1.00 93.44 176 VAL A O 1
ATOM 1235 N N . ARG A 1 177 ? -3.170 1.540 -10.446 1.00 94.81 177 ARG A N 1
ATOM 1236 C CA . ARG A 1 177 ? -4.564 1.174 -10.196 1.00 94.81 177 ARG A CA 1
ATOM 1237 C C . ARG A 1 177 ? -4.618 0.260 -8.980 1.00 94.81 177 ARG A C 1
ATOM 1239 O O . ARG A 1 177 ? -4.046 -0.831 -8.992 1.00 94.81 177 ARG A O 1
ATOM 1246 N N . VAL A 1 178 ? -5.327 0.700 -7.945 1.00 94.38 178 VAL A N 1
ATOM 1247 C CA . VAL A 1 178 ? -5.555 -0.085 -6.729 1.00 94.38 178 VAL A CA 1
ATOM 1248 C C . VAL A 1 178 ? -6.952 -0.690 -6.777 1.00 94.38 178 VAL A C 1
ATOM 1250 O O . VAL A 1 178 ? -7.940 0.028 -6.917 1.00 94.38 178 VAL A O 1
ATOM 1253 N N . ALA A 1 179 ? -7.040 -2.011 -6.665 1.00 93.81 179 ALA A N 1
ATOM 1254 C CA . ALA A 1 179 ? -8.299 -2.719 -6.516 1.00 93.81 179 ALA A CA 1
ATOM 1255 C C . ALA A 1 179 ? -8.719 -2.707 -5.042 1.00 93.81 179 ALA A C 1
ATOM 1257 O O . ALA A 1 179 ? -7.965 -3.142 -4.166 1.00 93.81 179 ALA A O 1
ATOM 1258 N N . SER A 1 180 ? -9.934 -2.226 -4.773 1.00 86.50 180 SER A N 1
ATOM 1259 C CA . SER A 1 180 ? -10.518 -2.293 -3.436 1.00 86.50 180 SER A CA 1
ATOM 1260 C C . SER A 1 180 ? -10.705 -3.757 -3.018 1.00 86.50 180 SER A C 1
ATOM 1262 O O . SER A 1 180 ? -11.208 -4.559 -3.810 1.00 86.50 180 SER A O 1
ATOM 1264 N N . PRO A 1 181 ? -10.321 -4.128 -1.789 1.00 90.44 181 PRO A N 1
ATOM 1265 C CA . PRO A 1 181 ? -10.417 -5.503 -1.341 1.00 90.44 181 PRO A CA 1
ATOM 1266 C C . PRO A 1 181 ? -11.870 -5.839 -0.996 1.00 90.44 181 PRO A C 1
ATOM 1268 O O . PRO A 1 181 ? -12.579 -5.042 -0.384 1.00 90.44 181 PRO A O 1
ATOM 1271 N N . SER A 1 182 ? -12.309 -7.034 -1.386 1.00 90.19 182 SER A N 1
ATOM 1272 C CA . SER A 1 182 ? -13.639 -7.560 -1.079 1.00 90.19 182 SER A CA 1
ATOM 1273 C C . SER A 1 182 ? -13.554 -9.074 -0.851 1.00 90.19 182 SER A C 1
ATOM 1275 O O . SER A 1 182 ? -12.987 -9.765 -1.703 1.00 90.19 182 SER A O 1
ATOM 1277 N N . PRO A 1 183 ? -14.093 -9.612 0.261 1.00 93.50 183 PRO A N 1
ATOM 1278 C CA . PRO A 1 183 ? -14.814 -8.910 1.329 1.00 93.50 183 PRO A CA 1
ATOM 1279 C C . PRO A 1 183 ? -13.887 -8.155 2.304 1.00 93.50 183 PRO A C 1
ATOM 1281 O O . PRO A 1 183 ? -12.717 -8.500 2.462 1.00 93.50 183 PRO A O 1
ATOM 1284 N N . LEU A 1 184 ? -14.426 -7.139 2.987 1.00 94.81 184 LEU A N 1
ATOM 1285 C CA . LEU A 1 184 ? -13.734 -6.421 4.066 1.00 94.81 184 LEU A CA 1
ATOM 1286 C C . LEU A 1 184 ? -13.921 -7.140 5.418 1.00 94.81 184 LEU A C 1
ATOM 1288 O O . LEU A 1 184 ? -15.007 -7.667 5.675 1.00 94.81 184 LEU A O 1
ATOM 1292 N N . PRO A 1 185 ? -12.894 -7.188 6.289 1.00 96.19 185 PRO A N 1
ATOM 1293 C CA . PRO A 1 185 ? -12.972 -7.927 7.546 1.00 96.19 185 PRO A CA 1
ATOM 1294 C C . PRO A 1 185 ? -13.640 -7.129 8.675 1.00 96.19 185 PRO A C 1
ATOM 1296 O O . PRO A 1 185 ? -13.628 -5.900 8.707 1.00 96.19 185 PRO A O 1
ATOM 1299 N N . THR A 1 186 ? -14.139 -7.852 9.676 1.00 96.88 186 THR A N 1
ATOM 1300 C CA . THR A 1 186 ? -14.343 -7.307 11.027 1.00 96.88 186 THR A CA 1
ATOM 1301 C C . THR A 1 186 ? -13.107 -7.614 11.868 1.00 96.88 186 THR A C 1
ATOM 1303 O O . THR A 1 186 ? -12.626 -8.747 11.873 1.00 96.88 186 THR A O 1
ATOM 1306 N N . VAL A 1 187 ? -12.572 -6.605 12.552 1.00 97.19 187 VAL A N 1
ATOM 1307 C CA . VAL A 1 187 ? -11.371 -6.716 13.384 1.00 97.19 187 VAL A CA 1
ATOM 1308 C C . VAL A 1 187 ? -11.782 -6.798 14.846 1.00 97.19 187 VAL A C 1
ATOM 1310 O O . VAL A 1 187 ? -12.374 -5.859 15.380 1.00 97.19 187 VAL A O 1
ATOM 1313 N N . SER A 1 188 ? -11.444 -7.909 15.496 1.00 98.12 188 SER A N 1
ATOM 1314 C CA . SER A 1 188 ? -11.743 -8.137 16.912 1.00 98.12 188 SER A CA 1
ATOM 1315 C C . SER A 1 188 ? -11.087 -7.109 17.848 1.00 98.12 188 SER A C 1
ATOM 1317 O O . SER A 1 188 ? -10.160 -6.403 17.430 1.00 98.12 188 SER A O 1
ATOM 1319 N N . PRO A 1 189 ? -11.534 -7.007 19.116 1.00 97.19 189 PRO A N 1
ATOM 1320 C CA . PRO A 1 189 ? -10.952 -6.091 20.086 1.00 97.19 189 PRO A CA 1
ATOM 1321 C C . PRO A 1 189 ? -9.460 -6.343 20.272 1.00 97.19 189 PRO A C 1
ATOM 1323 O O . PRO A 1 189 ? -9.044 -7.495 20.404 1.00 97.19 189 PRO A O 1
ATOM 1326 N N . SER A 1 190 ? -8.661 -5.275 20.326 1.00 96.12 190 SER A N 1
ATOM 1327 C CA . SER A 1 190 ? -7.201 -5.356 20.519 1.00 96.12 190 SER A CA 1
ATOM 1328 C C . SER A 1 190 ? -6.492 -6.303 19.533 1.00 96.12 190 SER A C 1
ATOM 1330 O O . SER A 1 190 ? -5.442 -6.864 19.849 1.00 96.12 190 SER A O 1
ATOM 1332 N N . ALA A 1 191 ? -7.068 -6.506 18.345 1.00 97.56 191 ALA A N 1
ATOM 1333 C CA . ALA A 1 191 ? -6.568 -7.438 17.344 1.00 97.56 191 ALA A CA 1
ATOM 1334 C C . ALA A 1 191 ? -6.049 -6.716 16.095 1.00 97.56 191 ALA A C 1
ATOM 1336 O O . ALA A 1 191 ? -6.253 -5.520 15.879 1.00 97.56 191 ALA A O 1
ATOM 1337 N N . THR A 1 192 ? -5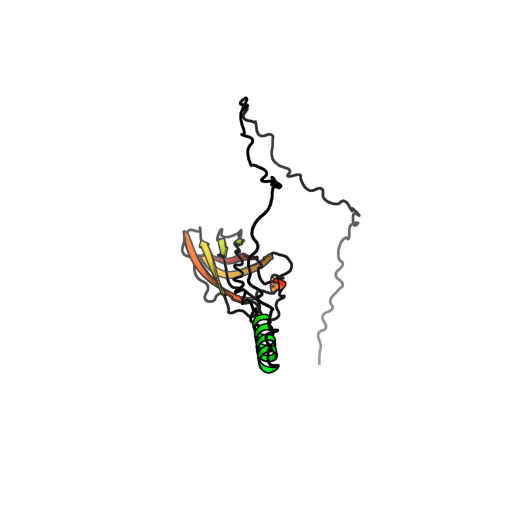.355 -7.479 15.253 1.00 97.06 192 THR A N 1
ATOM 1338 C CA . THR A 1 192 ? -4.886 -7.036 13.938 1.00 97.06 192 THR A CA 1
ATOM 1339 C C . THR A 1 192 ? -5.445 -7.961 12.868 1.00 97.06 192 THR A C 1
ATOM 1341 O O . THR A 1 192 ? -5.287 -9.178 12.963 1.00 97.06 192 THR A O 1
ATOM 1344 N N . ALA A 1 193 ? -6.049 -7.390 11.832 1.00 96.62 193 ALA A N 1
ATOM 1345 C CA . ALA A 1 193 ? -6.432 -8.109 10.622 1.00 96.62 193 ALA A CA 1
ATOM 1346 C C . ALA A 1 193 ? -5.467 -7.767 9.482 1.00 96.62 193 ALA A C 1
ATOM 1348 O O . ALA A 1 193 ? -4.917 -6.667 9.430 1.00 96.62 193 ALA A O 1
ATOM 1349 N N . THR A 1 194 ? -5.260 -8.709 8.562 1.00 95.94 194 THR A N 1
ATOM 1350 C CA . THR A 1 194 ? -4.498 -8.465 7.330 1.00 95.94 194 THR A CA 1
ATOM 1351 C C . THR A 1 194 ? -5.436 -8.559 6.137 1.00 95.94 194 THR A C 1
ATOM 1353 O O . THR A 1 194 ? -6.163 -9.539 5.997 1.00 95.94 194 THR A O 1
ATOM 1356 N N . VAL A 1 195 ? -5.422 -7.529 5.298 1.00 95.19 195 VAL A N 1
ATOM 1357 C CA . VAL A 1 195 ? -6.197 -7.428 4.059 1.00 95.19 195 VAL A CA 1
ATOM 1358 C C . VAL A 1 195 ? -5.227 -7.340 2.892 1.00 95.19 1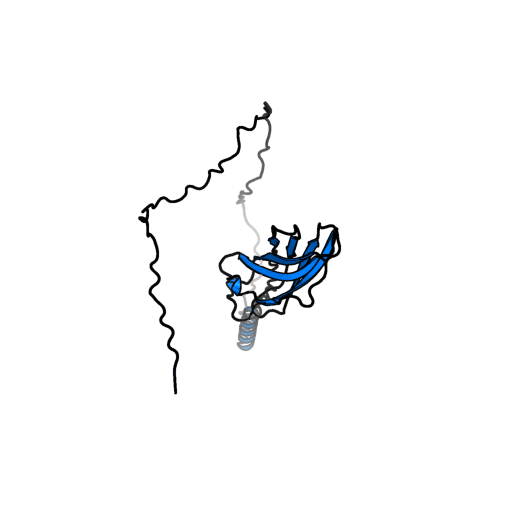95 VAL A C 1
ATOM 1360 O O . VAL A 1 195 ? -4.172 -6.734 3.010 1.00 95.19 195 VAL A O 1
ATOM 1363 N N . HIS A 1 196 ? -5.565 -7.939 1.759 1.00 94.25 196 HIS A N 1
ATOM 1364 C CA . HIS A 1 196 ? -4.712 -7.949 0.577 1.00 94.25 196 HIS A CA 1
ATOM 1365 C C . HIS A 1 196 ? -5.255 -6.974 -0.473 1.00 94.25 196 HIS A C 1
ATOM 1367 O O . HIS A 1 196 ? -6.350 -7.180 -0.991 1.00 94.25 196 HIS A O 1
ATOM 1373 N N . LEU A 1 197 ? -4.504 -5.912 -0.774 1.00 94.56 197 LEU A N 1
ATOM 1374 C CA . LEU A 1 197 ? -4.820 -4.961 -1.843 1.00 94.56 197 LEU A CA 1
ATOM 1375 C C . LEU A 1 197 ? -4.213 -5.426 -3.164 1.00 94.56 197 LEU A C 1
ATOM 1377 O O . LEU A 1 197 ? -3.013 -5.678 -3.232 1.00 94.56 197 LEU A O 1
ATOM 1381 N N . GLY A 1 198 ? -5.025 -5.486 -4.217 1.00 94.69 198 GLY A N 1
ATOM 1382 C CA . GLY A 1 198 ? -4.533 -5.716 -5.572 1.00 94.69 198 GLY A CA 1
ATOM 1383 C C . GLY A 1 198 ? -3.994 -4.422 -6.176 1.00 94.69 198 GLY A C 1
ATOM 1384 O O . GLY A 1 198 ? -4.668 -3.395 -6.149 1.00 94.69 198 GLY A O 1
ATOM 1385 N N . LEU A 1 199 ? -2.797 -4.471 -6.741 1.00 95.06 199 LEU A N 1
ATOM 1386 C CA . LEU A 1 199 ? -2.140 -3.363 -7.420 1.00 95.06 199 LEU A CA 1
ATOM 1387 C C . LEU A 1 199 ? -1.849 -3.769 -8.859 1.00 95.06 199 LEU A C 1
ATOM 1389 O O . LEU A 1 199 ? -1.347 -4.860 -9.127 1.00 95.06 199 LEU A O 1
ATOM 1393 N N . THR A 1 200 ? -2.168 -2.882 -9.791 1.00 95.50 200 THR A N 1
ATOM 1394 C CA . THR A 1 200 ? -1.890 -3.070 -11.217 1.00 95.50 200 THR A CA 1
ATOM 1395 C C . THR A 1 200 ? -1.360 -1.774 -11.807 1.00 95.50 200 THR A C 1
ATOM 1397 O O . THR A 1 200 ? -1.742 -0.687 -11.376 1.00 95.50 200 THR A O 1
ATOM 1400 N N . MET A 1 201 ? -0.471 -1.883 -12.790 1.00 95.06 201 MET A N 1
ATOM 1401 C CA . MET A 1 201 ? 0.045 -0.742 -13.538 1.00 95.06 201 MET A CA 1
ATOM 1402 C C . MET A 1 201 ? -0.222 -0.993 -15.024 1.00 95.06 201 MET A C 1
ATOM 1404 O O . MET A 1 201 ? 0.215 -2.019 -15.555 1.00 95.06 201 MET A O 1
ATOM 1408 N N . PRO A 1 202 ? -0.987 -0.122 -15.698 1.00 95.38 202 PRO A N 1
ATOM 1409 C CA . PRO A 1 202 ? -1.349 -0.332 -17.085 1.00 95.38 202 PRO A CA 1
ATOM 1410 C C . PRO A 1 202 ? -0.116 -0.172 -17.986 1.00 95.38 202 PRO A C 1
ATOM 1412 O O . PRO A 1 202 ? 0.893 0.418 -17.598 1.00 95.38 202 PRO A O 1
ATOM 1415 N N . ALA A 1 203 ? -0.174 -0.748 -19.186 1.00 94.88 203 ALA A N 1
ATOM 1416 C CA . ALA A 1 203 ? 0.963 -0.779 -20.110 1.00 94.88 203 ALA A CA 1
ATOM 1417 C C . ALA A 1 203 ? 1.309 0.591 -20.723 1.00 94.88 203 ALA A C 1
ATOM 1419 O O . ALA A 1 203 ? 2.392 0.752 -21.270 1.00 94.88 203 ALA A O 1
ATOM 1420 N N . ASP A 1 204 ? 0.400 1.564 -20.641 1.00 94.62 204 ASP A N 1
ATOM 1421 C CA . ASP A 1 204 ? 0.582 2.948 -21.087 1.00 94.62 204 ASP A CA 1
ATOM 1422 C C . ASP A 1 204 ? 1.158 3.868 -19.995 1.00 94.62 204 ASP A C 1
ATOM 1424 O O . ASP A 1 204 ? 1.350 5.062 -20.234 1.00 94.62 204 ASP A O 1
ATOM 1428 N N . ALA A 1 205 ? 1.445 3.335 -18.800 1.00 93.50 205 ALA A N 1
ATOM 1429 C CA . ALA A 1 205 ? 2.130 4.086 -17.757 1.00 93.50 205 ALA A CA 1
ATOM 1430 C C . ALA A 1 205 ? 3.530 4.533 -18.235 1.00 93.50 205 ALA A C 1
ATOM 1432 O O . ALA A 1 205 ? 4.213 3.766 -18.917 1.00 93.50 205 ALA A O 1
ATOM 1433 N N . PRO A 1 206 ? 3.993 5.746 -17.872 1.00 91.50 206 PRO A N 1
ATOM 1434 C CA . PRO A 1 206 ? 5.300 6.239 -18.298 1.00 91.50 206 PRO A CA 1
ATOM 1435 C C . PRO A 1 206 ? 6.449 5.318 -17.872 1.00 91.50 206 PRO A C 1
ATOM 1437 O O . PRO A 1 206 ? 6.463 4.814 -16.748 1.00 91.50 206 PRO A O 1
ATOM 1440 N N . ASP A 1 207 ? 7.482 5.202 -18.710 1.00 88.06 207 ASP A N 1
ATOM 1441 C CA . ASP A 1 207 ? 8.686 4.417 -18.388 1.00 88.06 207 ASP A CA 1
ATOM 1442 C C . ASP A 1 207 ? 9.400 4.908 -17.118 1.00 88.06 207 ASP A C 1
ATOM 1444 O O . ASP A 1 207 ? 10.066 4.131 -16.438 1.00 88.06 207 ASP A O 1
ATOM 1448 N N . GLY A 1 208 ? 9.197 6.175 -16.735 1.00 87.56 208 GLY A N 1
ATOM 1449 C CA . GLY A 1 208 ? 9.676 6.745 -15.471 1.00 87.56 208 GLY A CA 1
ATOM 1450 C C . GLY A 1 208 ? 9.107 6.084 -14.205 1.00 87.56 208 GLY A C 1
ATOM 1451 O O . GLY A 1 208 ? 9.578 6.383 -13.111 1.00 87.56 208 GLY A O 1
ATOM 1452 N N . CYS A 1 209 ? 8.116 5.195 -14.335 1.00 89.12 209 CYS A N 1
ATOM 1453 C CA . CYS A 1 209 ? 7.611 4.350 -13.253 1.00 89.12 209 CYS A CA 1
ATOM 1454 C C . CYS A 1 209 ? 8.468 3.109 -12.981 1.00 89.12 209 CYS A C 1
ATOM 1456 O O . CYS A 1 209 ? 8.325 2.489 -11.928 1.00 89.12 209 CYS A O 1
ATOM 1458 N N . GLN A 1 210 ? 9.367 2.742 -13.893 1.00 86.00 210 GLN A N 1
ATOM 1459 C CA . GLN A 1 210 ? 10.301 1.643 -13.672 1.00 86.00 210 GLN A CA 1
ATOM 1460 C C . GLN A 1 210 ? 11.385 2.088 -12.679 1.00 86.00 210 GLN A C 1
ATOM 1462 O O . GLN A 1 210 ? 12.031 3.115 -12.870 1.00 86.00 210 GLN A O 1
ATOM 1467 N N . GLY A 1 211 ? 11.591 1.329 -11.604 1.00 83.56 211 GLY A N 1
ATOM 1468 C CA . GLY A 1 211 ? 12.525 1.694 -10.531 1.00 83.56 211 GLY A CA 1
ATOM 1469 C C . GLY A 1 211 ? 11.936 2.631 -9.475 1.00 83.56 211 GLY A C 1
ATOM 1470 O O . GLY A 1 211 ? 12.653 2.999 -8.546 1.00 83.56 211 GLY A O 1
ATOM 1471 N N . ALA A 1 212 ? 10.672 3.047 -9.609 1.00 87.12 212 ALA A N 1
ATOM 1472 C CA . ALA A 1 212 ? 10.058 3.991 -8.684 1.00 87.12 212 ALA A CA 1
ATOM 1473 C C . ALA A 1 212 ? 9.671 3.326 -7.353 1.00 87.12 212 ALA A C 1
ATOM 1475 O O . ALA A 1 212 ? 9.228 2.177 -7.297 1.00 87.12 212 ALA A O 1
ATOM 1476 N N . THR A 1 213 ? 9.794 4.093 -6.274 1.00 86.19 213 THR A N 1
ATOM 1477 C CA . THR A 1 213 ? 9.296 3.727 -4.950 1.00 86.19 213 THR A CA 1
ATOM 1478 C C . THR A 1 213 ? 7.880 4.265 -4.776 1.00 86.19 213 THR A C 1
ATOM 1480 O O . THR A 1 213 ? 7.656 5.469 -4.922 1.00 86.19 213 THR A O 1
ATOM 1483 N N . PHE A 1 214 ? 6.930 3.392 -4.434 1.00 85.62 214 PHE A N 1
ATOM 1484 C CA . PHE A 1 214 ? 5.526 3.755 -4.235 1.00 85.62 214 PHE A CA 1
ATOM 1485 C C . PHE A 1 214 ? 5.162 3.765 -2.753 1.00 85.62 214 PHE A C 1
ATOM 1487 O O . PHE A 1 214 ? 5.160 2.726 -2.109 1.00 85.62 214 PHE A O 1
ATOM 1494 N N . THR A 1 215 ? 4.777 4.916 -2.216 1.00 87.31 215 THR A N 1
ATOM 1495 C CA . THR A 1 215 ? 4.254 5.031 -0.852 1.00 87.31 215 THR A CA 1
ATOM 1496 C C . THR A 1 215 ? 2.733 5.011 -0.885 1.00 87.31 215 THR A C 1
ATOM 1498 O O . THR A 1 215 ? 2.111 5.849 -1.543 1.00 87.31 215 THR A O 1
ATOM 1501 N N . ILE A 1 216 ? 2.131 4.073 -0.152 1.00 88.56 216 ILE A N 1
ATOM 1502 C CA . ILE A 1 216 ? 0.681 3.872 -0.131 1.00 88.56 216 ILE A CA 1
ATOM 1503 C C . ILE A 1 216 ? 0.113 4.268 1.241 1.00 88.56 216 ILE A C 1
ATOM 1505 O O . ILE A 1 216 ? 0.167 3.492 2.194 1.00 88.56 216 ILE A O 1
ATOM 1509 N N . ALA A 1 217 ? -0.437 5.475 1.355 1.00 88.38 217 ALA A N 1
ATOM 1510 C CA . ALA A 1 217 ? -1.138 5.915 2.562 1.00 88.38 217 ALA A CA 1
ATOM 1511 C C . ALA A 1 217 ? -2.567 5.341 2.594 1.00 88.38 217 ALA A C 1
ATOM 1513 O O . ALA A 1 217 ? -3.225 5.264 1.559 1.00 88.38 217 ALA A O 1
ATOM 1514 N N . MET A 1 218 ? -3.051 4.921 3.767 1.00 87.38 218 MET A N 1
ATOM 1515 C CA . MET A 1 218 ? -4.346 4.244 3.934 1.00 87.38 218 MET A CA 1
ATOM 1516 C C . MET A 1 218 ? -5.306 5.014 4.838 1.00 87.38 218 MET A C 1
ATOM 1518 O O . MET A 1 218 ? -5.047 5.163 6.026 1.00 87.38 218 MET A O 1
ATOM 1522 N N . THR A 1 219 ? -6.490 5.363 4.351 1.00 89.69 219 THR A N 1
ATOM 1523 C CA . THR A 1 219 ? -7.584 5.773 5.245 1.00 89.69 219 THR A CA 1
ATOM 1524 C C . THR A 1 219 ? -8.533 4.596 5.460 1.00 89.69 219 THR A C 1
ATOM 1526 O O . THR A 1 219 ? -9.013 4.000 4.496 1.00 89.69 219 THR A O 1
ATOM 1529 N N . VAL A 1 220 ? -8.787 4.238 6.721 1.00 91.38 220 VAL A N 1
ATOM 1530 C CA . VAL A 1 220 ? -9.765 3.206 7.100 1.00 91.38 220 VAL A CA 1
ATOM 1531 C C . VAL A 1 220 ? -11.093 3.861 7.435 1.00 91.38 220 VAL A C 1
ATOM 1533 O O . VAL A 1 220 ? -11.148 4.755 8.276 1.00 91.38 220 VAL A O 1
ATOM 1536 N N . GLU A 1 221 ? -12.160 3.355 6.833 1.00 91.69 221 GLU A N 1
ATOM 1537 C CA . GLU A 1 221 ? -13.536 3.667 7.196 1.00 91.69 221 GLU A CA 1
ATOM 1538 C C . GLU A 1 221 ? -14.188 2.445 7.834 1.00 91.69 221 GLU A C 1
ATOM 1540 O O . GLU A 1 221 ? -13.958 1.298 7.434 1.00 91.69 221 GLU A O 1
ATOM 1545 N N . GLY A 1 222 ? -15.018 2.685 8.840 1.00 91.56 222 GLY A N 1
ATOM 1546 C CA . GLY A 1 222 ? -15.712 1.620 9.537 1.00 91.56 222 GLY A CA 1
ATOM 1547 C C . GLY A 1 222 ? -16.488 2.121 10.738 1.00 91.56 222 GLY A C 1
ATOM 1548 O O . GLY A 1 222 ? -16.630 3.324 10.962 1.00 91.56 222 GLY A O 1
ATOM 1549 N N . ARG A 1 223 ? -16.992 1.174 11.522 1.00 92.12 223 ARG A N 1
ATOM 1550 C CA . ARG A 1 223 ? -17.764 1.450 12.736 1.00 92.12 223 ARG A CA 1
ATOM 1551 C C . ARG A 1 223 ? -17.498 0.405 13.809 1.00 92.12 223 ARG A C 1
ATOM 1553 O O . ARG A 1 223 ? -17.240 -0.757 13.502 1.00 92.12 223 ARG A O 1
ATOM 1560 N N . LEU A 1 224 ? -17.604 0.819 15.068 1.00 91.31 224 LEU A N 1
ATOM 1561 C CA . LEU A 1 224 ? -17.596 -0.100 16.204 1.00 91.31 224 LEU A CA 1
ATOM 1562 C C . LEU A 1 224 ? -18.936 -0.836 16.287 1.00 91.31 224 LEU A C 1
ATOM 1564 O O . LEU A 1 224 ? -19.985 -0.231 16.046 1.00 91.31 224 LEU A O 1
ATOM 1568 N N . ARG A 1 225 ? -18.890 -2.123 16.627 1.00 87.00 225 ARG A N 1
ATOM 1569 C CA . ARG A 1 225 ? -20.069 -2.941 16.923 1.00 87.00 225 ARG A CA 1
ATOM 1570 C C . ARG A 1 225 ? -20.272 -3.146 18.421 1.00 87.00 225 ARG A C 1
ATOM 1572 O O . ARG A 1 225 ? -19.303 -3.004 19.199 1.00 87.00 225 ARG A O 1
#

pLDDT: mean 70.65, std 19.7, range [41.25, 98.12]

Radius of gyration: 36.1 Å; Cα contacts (8 Å, |Δi|>4): 325; chains: 1; bounding box: 124×61×78 Å

Sequence (225 aa):
MTSLFAEHGPVTAPGRGPIPAQGSTPVPGAIPGQGPIPGPGFAGETTGWPPGFPTGRGAEPTTRGPRMLRHLADHRGEPVRVSRRVAVLLAVGALTLACAGVAFAHWTSSGTGTGQAIVPESGVTATAGEVDGLYPGGPPVTAPVRVVNPQSRDFEVTGLLPQVSASPAACPGEAVRVASPSPLPTVSPSATATVHLGLTMPADAPDGCQGATFTIAMTVEGRLR

Solvent-accessible surface area (backbone atoms only — not comparable to full-atom values): 14573 Å² total; per-residue (Å²): 142,82,85,86,81,81,86,82,77,87,84,83,80,83,80,88,74,86,81,82,88,77,91,73,83,84,78,89,85,80,85,88,83,79,76,89,76,83,81,81,88,81,80,84,82,93,82,86,80,86,89,84,79,86,79,93,75,79,88,83,87,91,86,84,86,84,86,90,76,95,74,88,80,88,73,75,78,71,78,76,80,72,48,74,67,57,55,49,53,53,52,52,52,55,55,53,63,69,65,71,68,70,72,76,70,76,74,76,29,66,14,78,14,73,14,77,32,84,44,94,85,76,66,42,32,28,33,35,46,59,46,61,61,68,35,62,56,41,67,77,36,70,27,48,29,42,38,36,28,74,39,92,42,38,33,40,45,76,44,70,51,76,46,58,40,42,42,59,80,63,22,61,34,83,44,52,46,74,46,76,59,78,85,63,60,70,28,48,47,66,30,74,40,80,46,63,33,43,37,36,27,50,66,85,38,58,75,51,36,59,66,30,29,43,33,37,32,34,46,73,38,64,47,78,100